Protein AF-0000000080410858 (afdb_homodimer)

Sequence (290 aa):
MTTPVQTASRRQLVADAERGIRMNYRGVKKNLRSMFSQYLTRNEFFILRSLCQNSPQIASALSNEFQFSASMITALADELTKKGLISRERSERDRRVVELQATEEGRALFETLEDMKIEYLMDVFTDFSDDELILLSRLLDRMDAMTTPVQTASRRQLVADAERGIRMNYRGVKKNLRSMFSQYLTRNEFFILRSLCQNSPQIASALSNEFQFSASMITALADELTKKGLISRERSERDRRVVELQATEEGRALFETLEDMKIEYLMDVFTDFSDDELILLSRLLDRMDA

pLDDT: mean 93.43, std 10.2, range [39.28, 98.5]

Solvent-accessible surface area (backbone atoms only — not comparable to full-atom values): 15665 Å² total; per-residue (Å²): 132,78,71,72,74,75,72,71,51,69,69,51,39,50,50,45,32,52,46,29,34,46,52,44,42,50,32,46,51,52,53,47,50,62,63,42,52,81,78,36,52,73,68,49,44,53,52,50,51,47,24,65,74,46,60,72,38,38,66,66,58,52,18,66,72,69,72,44,50,68,67,53,47,51,51,48,48,51,52,36,36,74,71,50,28,30,45,80,39,61,34,90,87,43,68,86,40,57,29,36,30,48,29,75,59,26,46,50,50,50,52,52,52,52,50,50,50,51,54,52,44,50,59,34,47,59,89,52,50,72,66,53,34,52,51,50,28,52,59,42,65,65,47,65,83,133,79,70,71,76,74,72,70,48,69,68,52,40,49,50,45,31,51,47,28,34,46,52,42,41,51,31,46,51,52,54,49,49,63,64,41,51,81,78,37,53,73,67,49,42,53,53,52,51,47,24,63,74,47,60,71,37,37,66,67,57,53,20,65,74,68,71,44,51,68,67,54,47,50,52,48,49,53,53,35,36,73,71,50,29,30,44,81,40,63,34,88,88,41,68,86,40,57,29,36,30,49,30,74,59,25,45,50,49,49,51,50,51,53,50,52,50,52,54,50,45,50,60,34,47,59,90,52,50,74,67,53,35,51,51,51,27,53,59,42,65,66,47,64,84

Secondary structure (DSSP, 8-state):
---------HHHHHHHHHHHHHHHHHHHHHHHHHHHTTT--HHHHHHHHHHHHS-SEEHHHHHHHHT--HHHHHHHHHHHHHTTSEEEEE-SS-TT-EEEEE-HHHHHHHHHHHHHHHHHHHHHTTT--HHHHHHHHHHHHT---/---------HHHHHHHHHHHHHHHHHHHHHHHHHHHTTT--HHHHHHHHHHHHS-SEEHHHHHHHHT--HHHHHHHHHHHHHTTSEEEEE-SS-TTSEEEEE-HHHHHHHHHHHHHHHHHHHHHTTT--HHHHHHHHHHHHT---

Structure (mmCIF, N/CA/C/O backbone):
data_AF-0000000080410858-model_v1
#
loop_
_entity.id
_entity.type
_entity.pdbx_description
1 polymer 'MarR family transcriptional regulator'
#
loop_
_atom_site.group_PDB
_atom_site.id
_atom_site.type_symbol
_atom_site.label_atom_id
_atom_site.label_alt_id
_atom_site.label_comp_id
_atom_site.label_as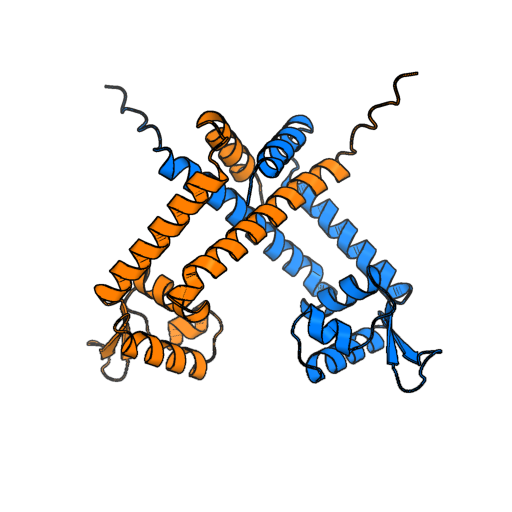ym_id
_atom_site.label_entity_id
_atom_site.label_seq_id
_atom_site.pdbx_PDB_ins_code
_atom_site.Cartn_x
_atom_site.Cartn_y
_atom_site.Cartn_z
_atom_site.occupancy
_atom_site.B_iso_or_equiv
_atom_site.auth_seq_id
_atom_site.auth_comp_id
_atom_site.auth_asym_id
_atom_site.auth_atom_id
_atom_site.pdbx_PDB_model_num
ATOM 1 N N . MET A 1 1 ? -30.156 33.281 2.094 1 39.28 1 MET A N 1
ATOM 2 C CA . MET A 1 1 ? -30.5 31.938 2.539 1 39.28 1 MET A CA 1
ATOM 3 C C . MET A 1 1 ? -29.266 31.047 2.527 1 39.28 1 MET A C 1
ATOM 5 O O . MET A 1 1 ? -28.75 30.703 1.461 1 39.28 1 MET A O 1
ATOM 9 N N . THR A 1 2 ? -28.203 31.172 3.391 1 46.41 2 THR A N 1
ATOM 10 C CA . THR A 1 2 ? -26.859 30.594 3.447 1 46.41 2 THR A CA 1
ATOM 11 C C . THR A 1 2 ? -26.922 29.078 3.438 1 46.41 2 THR A C 1
ATOM 13 O O . THR A 1 2 ? -27.609 28.469 4.262 1 46.41 2 THR A O 1
ATOM 16 N N . THR A 1 3 ? -26.922 28.484 2.318 1 50.5 3 THR A N 1
ATOM 17 C CA . THR A 1 3 ? -26.891 27.031 2.219 1 50.5 3 THR A CA 1
ATOM 18 C C . THR A 1 3 ? -26.047 26.422 3.336 1 50.5 3 THR A C 1
ATOM 20 O O . THR A 1 3 ? -24.859 26.734 3.459 1 50.5 3 THR A O 1
ATOM 23 N N . PRO A 1 4 ? -26.625 25.938 4.359 1 48.44 4 PRO A N 1
ATOM 24 C CA . PRO A 1 4 ? -25.828 25.469 5.5 1 48.44 4 PRO A CA 1
ATOM 25 C C . PRO A 1 4 ? -24.625 24.625 5.078 1 48.44 4 PRO A C 1
ATOM 27 O O . PRO A 1 4 ? -24.734 23.812 4.152 1 48.44 4 PRO A O 1
ATOM 30 N N . VAL A 1 5 ? -23.469 25.172 4.914 1 51.41 5 VAL A N 1
ATOM 31 C CA . VAL A 1 5 ? -22.234 24.391 4.758 1 51.41 5 VAL A CA 1
ATOM 32 C C . VAL A 1 5 ? -22.344 23.078 5.531 1 51.41 5 VAL A C 1
ATOM 34 O O . VAL A 1 5 ? -22.5 23.094 6.754 1 51.41 5 VAL A O 1
ATOM 37 N N . GLN A 1 6 ? -23.141 22.172 4.988 1 56.75 6 GLN A N 1
ATOM 38 C CA . GLN A 1 6 ? -23.359 20.891 5.656 1 56.75 6 GLN A CA 1
ATOM 39 C C . GLN A 1 6 ? -22.062 20.344 6.246 1 56.75 6 GLN A C 1
ATOM 41 O O . GLN A 1 6 ? -21.094 20.141 5.52 1 56.75 6 GLN A O 1
ATOM 46 N N . THR A 1 7 ? -21.766 20.781 7.473 1 68.25 7 THR A N 1
ATOM 47 C CA . THR A 1 7 ? -20.625 20.328 8.266 1 68.25 7 THR A CA 1
ATOM 48 C C . THR A 1 7 ? -20.453 18.812 8.156 1 68.25 7 THR A C 1
ATOM 50 O O . THR A 1 7 ? -21.422 18.062 8.352 1 68.25 7 THR A O 1
ATOM 53 N N . ALA A 1 8 ? -19.438 18.422 7.488 1 76.88 8 ALA A N 1
ATOM 54 C CA . ALA A 1 8 ? -19.125 17 7.367 1 76.88 8 ALA A CA 1
ATOM 55 C C . ALA A 1 8 ? -19.25 16.297 8.711 1 76.88 8 ALA A C 1
ATOM 57 O O . ALA A 1 8 ? -18.859 16.844 9.742 1 76.88 8 ALA A O 1
ATOM 58 N N . SER A 1 9 ? -20.062 15.242 8.68 1 92.88 9 SER A N 1
ATOM 59 C CA . SER A 1 9 ? -20.094 14.391 9.867 1 92.88 9 SER A CA 1
ATOM 60 C C . SER A 1 9 ? -18.703 13.898 10.219 1 92.88 9 SER A C 1
ATOM 62 O O . SER A 1 9 ? -17.797 13.906 9.383 1 92.88 9 SER A O 1
ATOM 64 N N . ARG A 1 10 ? -18.5 13.664 11.484 1 96.25 10 ARG A N 1
ATOM 65 C CA . ARG A 1 10 ? -17.219 13.109 11.914 1 96.25 10 ARG A CA 1
ATOM 66 C C . ARG A 1 10 ? -16.859 11.875 11.102 1 96.25 10 ARG A C 1
ATOM 68 O O . ARG A 1 10 ? -15.695 11.656 10.766 1 96.25 10 ARG A O 1
ATOM 75 N N . ARG A 1 11 ? -17.844 11.133 10.75 1 96.31 11 ARG A N 1
ATOM 76 C CA . ARG A 1 11 ? -17.641 9.945 9.922 1 96.31 11 ARG A CA 1
ATOM 77 C C . ARG A 1 11 ? -17.016 10.32 8.586 1 96.31 11 ARG A C 1
ATOM 79 O O . ARG A 1 11 ? -16.078 9.664 8.125 1 96.31 11 ARG A O 1
ATOM 86 N N . GLN A 1 12 ? -17.531 11.281 8 1 97.25 12 GLN A N 1
ATOM 87 C CA . GLN A 1 12 ? -17 11.727 6.711 1 97.25 12 GLN A CA 1
ATOM 88 C C . GLN A 1 12 ? -15.594 12.289 6.855 1 97.25 12 GLN A C 1
ATOM 90 O O . GLN A 1 12 ? -14.734 12.055 5.996 1 97.25 12 GLN A O 1
ATOM 95 N N . LEU A 1 13 ? -15.312 13.055 7.941 1 97.88 13 LEU A N 1
ATOM 96 C CA . LEU A 1 13 ? -14 13.641 8.172 1 97.88 13 LEU A CA 1
ATOM 97 C C . LEU A 1 13 ? -12.938 12.555 8.312 1 97.88 13 LEU A C 1
ATOM 99 O O . LEU A 1 13 ? -11.852 12.664 7.742 1 97.88 13 LEU A O 1
ATOM 103 N N . VAL A 1 14 ? -13.32 11.531 8.984 1 97.62 14 VAL A N 1
ATOM 104 C CA . VAL A 1 14 ? -12.414 10.414 9.211 1 97.62 14 VAL A CA 1
ATOM 105 C C . VAL A 1 14 ? -12.148 9.68 7.891 1 97.62 14 VAL A C 1
ATOM 107 O O . VAL A 1 14 ? -11.008 9.352 7.574 1 97.62 14 VAL A O 1
ATOM 110 N N . ALA A 1 15 ? -13.188 9.531 7.129 1 97.56 15 ALA A N 1
ATOM 111 C CA . ALA A 1 15 ? -13.062 8.875 5.828 1 97.56 15 ALA A CA 1
ATOM 112 C C . ALA A 1 15 ? -12.18 9.688 4.887 1 97.56 15 ALA A C 1
ATOM 114 O O . ALA A 1 15 ? -11.359 9.125 4.156 1 97.56 15 ALA A O 1
ATOM 115 N N . ASP A 1 16 ? -12.328 10.945 4.914 1 97.5 16 ASP A N 1
ATOM 116 C CA . ASP A 1 16 ? -11.547 11.828 4.047 1 97.5 16 ASP A CA 1
ATOM 117 C C . ASP A 1 16 ? -10.07 11.805 4.422 1 97.5 16 ASP A C 1
ATOM 119 O O . ASP A 1 16 ? -9.203 11.797 3.547 1 97.5 16 ASP A O 1
ATOM 123 N N . ALA A 1 17 ? -9.805 11.82 5.688 1 98.06 17 ALA A N 1
ATOM 124 C CA . ALA A 1 17 ? -8.422 11.781 6.156 1 98.06 17 ALA A CA 1
ATOM 125 C C . ALA A 1 17 ? -7.73 10.492 5.723 1 98.06 17 ALA A C 1
ATOM 127 O O . ALA A 1 17 ? -6.621 10.523 5.184 1 98.06 17 ALA A O 1
ATOM 128 N N . GLU A 1 18 ? -8.422 9.406 5.914 1 98.31 18 GLU A N 1
ATOM 129 C CA . GLU A 1 18 ? -7.855 8.117 5.508 1 98.31 18 GLU A CA 1
ATOM 130 C C . GLU A 1 18 ? -7.699 8.039 3.992 1 98.31 18 GLU A C 1
ATOM 132 O O . GLU A 1 18 ? -6.703 7.512 3.492 1 98.31 18 GLU A O 1
ATOM 137 N N . ARG A 1 19 ? -8.641 8.57 3.283 1 97.5 19 ARG A N 1
ATOM 138 C CA . ARG A 1 19 ? -8.531 8.617 1.828 1 97.5 19 ARG A CA 1
ATOM 139 C C . ARG A 1 19 ? -7.297 9.391 1.391 1 97.5 19 ARG A C 1
ATOM 141 O O . ARG A 1 19 ? -6.586 8.969 0.474 1 97.5 19 ARG A O 1
ATOM 148 N N . GLY A 1 20 ? -7.078 10.516 2.021 1 98 20 GLY A N 1
ATOM 149 C CA . GLY A 1 20 ? -5.891 11.297 1.714 1 98 20 GLY A CA 1
ATOM 150 C C . GLY A 1 20 ? -4.602 10.523 1.929 1 98 20 GLY A C 1
ATOM 151 O O . GLY A 1 20 ? -3.701 10.562 1.085 1 98 20 GLY A O 1
ATOM 152 N N . ILE A 1 21 ? -4.535 9.805 3.021 1 98.5 21 ILE A N 1
ATOM 153 C CA . ILE A 1 21 ? -3.363 8.992 3.322 1 98.5 21 ILE A CA 1
ATOM 154 C C . ILE A 1 21 ? -3.193 7.918 2.252 1 98.5 21 ILE A C 1
ATOM 156 O O . ILE A 1 21 ? -2.111 7.766 1.68 1 98.5 21 ILE A O 1
ATOM 160 N N . ARG A 1 22 ? -4.246 7.238 1.975 1 97.81 22 ARG A N 1
ATOM 161 C CA . ARG A 1 22 ? -4.242 6.129 1.027 1 97.81 22 ARG A CA 1
ATOM 162 C C . ARG A 1 22 ? -3.865 6.605 -0.372 1 97.81 22 ARG A C 1
ATOM 164 O O . ARG A 1 22 ? -3.014 6.008 -1.029 1 97.81 22 ARG A O 1
ATOM 171 N N . MET A 1 23 ? -4.461 7.684 -0.844 1 97.62 23 MET A N 1
ATOM 172 C CA . MET A 1 23 ? -4.223 8.18 -2.195 1 97.62 23 MET A CA 1
ATOM 173 C C . MET A 1 23 ? -2.783 8.664 -2.348 1 97.62 23 MET A C 1
ATOM 175 O O . MET A 1 23 ? -2.145 8.414 -3.371 1 97.62 23 MET A O 1
ATOM 179 N N . ASN A 1 24 ? -2.264 9.336 -1.34 1 98.44 24 ASN A N 1
ATOM 180 C CA . ASN A 1 24 ? -0.895 9.836 -1.414 1 98.44 24 ASN A CA 1
ATOM 181 C C . ASN A 1 24 ? 0.119 8.695 -1.362 1 98.44 24 ASN A C 1
ATOM 183 O O . ASN A 1 24 ? 1.115 8.711 -2.088 1 98.44 24 ASN A O 1
ATOM 187 N N . TYR A 1 25 ? -0.13 7.727 -0.482 1 98.31 25 TYR A N 1
ATOM 188 C CA . TYR A 1 25 ? 0.742 6.559 -0.46 1 98.31 25 TYR A CA 1
ATOM 189 C C . TYR A 1 25 ? 0.796 5.891 -1.829 1 98.31 25 TYR A C 1
ATOM 191 O O . TYR A 1 25 ? 1.88 5.613 -2.35 1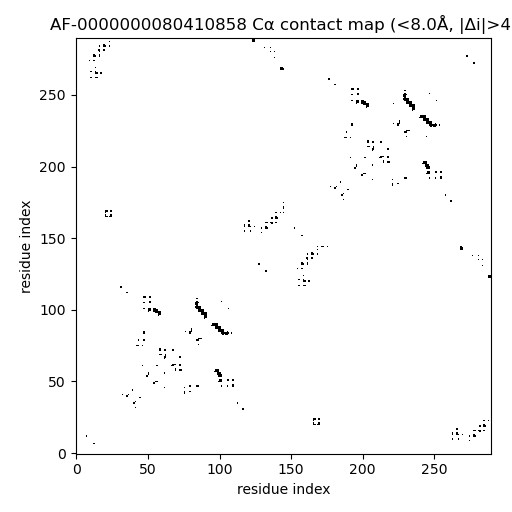 98.31 25 TYR A O 1
ATOM 199 N N . ARG A 1 26 ? -0.372 5.66 -2.447 1 97.62 26 ARG A N 1
ATOM 200 C CA . ARG A 1 26 ? -0.453 4.973 -3.73 1 97.62 26 ARG A CA 1
ATOM 201 C C . ARG A 1 26 ? 0.212 5.789 -4.832 1 97.62 26 ARG A C 1
ATOM 203 O O . ARG A 1 26 ? 0.897 5.234 -5.695 1 97.62 26 ARG A O 1
ATOM 210 N N . GLY A 1 27 ? -0.071 7.07 -4.828 1 97.94 27 GLY A N 1
ATOM 211 C CA . GLY A 1 27 ? 0.555 7.938 -5.816 1 97.94 27 GLY A CA 1
ATOM 212 C C . GLY A 1 27 ? 2.07 7.93 -5.738 1 97.94 27 GLY A C 1
ATOM 213 O O . GLY A 1 27 ? 2.746 7.742 -6.754 1 97.94 27 GLY A O 1
ATOM 214 N N . VAL A 1 28 ? 2.629 8.094 -4.547 1 98.25 28 VAL A N 1
ATOM 215 C CA . VAL A 1 28 ? 4.074 8.086 -4.34 1 98.25 28 VAL A CA 1
ATOM 216 C C . VAL A 1 28 ? 4.648 6.738 -4.762 1 98.25 28 VAL A C 1
ATOM 218 O O . VAL A 1 28 ? 5.645 6.68 -5.484 1 98.25 28 VAL A O 1
ATOM 221 N N . LYS A 1 29 ? 4.02 5.699 -4.32 1 97.19 29 LYS A N 1
ATOM 222 C CA . LYS A 1 29 ? 4.484 4.355 -4.645 1 97.19 29 LYS A CA 1
ATOM 223 C C . LYS A 1 29 ? 4.504 4.129 -6.156 1 97.19 29 LYS A C 1
ATOM 225 O O . LYS A 1 29 ? 5.48 3.604 -6.695 1 97.19 29 LYS A O 1
ATOM 230 N N . LYS A 1 30 ? 3.459 4.488 -6.82 1 96.88 30 LYS A N 1
ATOM 231 C CA . LYS A 1 30 ? 3.352 4.324 -8.266 1 96.88 30 LYS A CA 1
ATOM 232 C C . LYS A 1 30 ? 4.453 5.09 -8.992 1 96.88 30 LYS A C 1
ATOM 234 O O . LYS A 1 30 ? 5.113 4.547 -9.875 1 96.88 30 LYS A O 1
ATOM 239 N N . ASN A 1 31 ? 4.656 6.324 -8.641 1 97.38 31 ASN A N 1
ATOM 240 C CA . ASN A 1 31 ? 5.645 7.164 -9.305 1 97.38 31 ASN A CA 1
ATOM 241 C C . ASN A 1 31 ? 7.066 6.684 -9.031 1 97.38 31 ASN A C 1
ATOM 243 O O . ASN A 1 31 ? 7.902 6.672 -9.938 1 97.38 31 ASN A O 1
ATOM 247 N N . LEU A 1 32 ? 7.328 6.215 -7.844 1 97.38 32 LEU A N 1
ATOM 248 C CA . LEU A 1 32 ? 8.641 5.672 -7.52 1 97.38 32 LEU A CA 1
ATOM 249 C C . LEU A 1 32 ? 8.906 4.387 -8.297 1 97.38 32 LEU A C 1
ATOM 251 O O . LEU A 1 32 ? 10.016 4.168 -8.781 1 97.38 32 LEU A O 1
ATOM 255 N N . ARG A 1 33 ? 7.883 3.57 -8.352 1 96.12 33 ARG A N 1
ATOM 256 C CA . ARG A 1 33 ? 8.023 2.346 -9.133 1 96.12 33 ARG A CA 1
ATOM 257 C C . ARG A 1 33 ? 8.367 2.656 -10.586 1 96.12 33 ARG A C 1
ATOM 259 O O . ARG A 1 33 ? 9.234 2.004 -11.172 1 96.12 33 ARG A O 1
ATOM 266 N N . SER A 1 34 ? 7.672 3.609 -11.109 1 96.25 34 SER A N 1
ATOM 267 C CA . SER A 1 34 ? 7.93 4.012 -12.484 1 96.25 34 SER A CA 1
ATOM 268 C C . SER A 1 34 ? 9.359 4.516 -12.656 1 96.25 34 SER A C 1
ATOM 270 O O . SER A 1 34 ? 10.023 4.188 -13.641 1 96.25 34 SER A O 1
ATOM 272 N N . MET A 1 35 ? 9.875 5.223 -11.719 1 96.56 35 MET A N 1
ATOM 273 C CA . MET A 1 35 ? 11.219 5.789 -11.766 1 96.56 35 MET A CA 1
ATOM 274 C C . MET A 1 35 ? 12.273 4.699 -11.609 1 96.56 35 MET A C 1
ATOM 276 O O . MET A 1 35 ? 13.289 4.699 -12.312 1 96.56 35 MET A O 1
ATOM 280 N N . PHE A 1 36 ? 11.977 3.768 -10.719 1 97.12 36 PHE A N 1
ATOM 281 C CA . PHE A 1 36 ? 12.969 2.754 -10.367 1 97.12 36 PHE A CA 1
ATOM 282 C C . PHE A 1 36 ? 13.016 1.658 -11.43 1 97.12 36 PHE A C 1
ATOM 284 O O . PHE A 1 36 ? 14.016 0.95 -11.547 1 97.12 36 PHE A O 1
ATOM 291 N N . SER A 1 37 ? 11.93 1.563 -12.188 1 96.44 37 SER A N 1
ATOM 292 C CA . SER A 1 37 ? 11.789 0.455 -13.125 1 96.44 37 SER A CA 1
ATOM 293 C C . SER A 1 37 ? 12.852 0.511 -14.219 1 96.44 37 SER A C 1
ATOM 295 O O . SER A 1 37 ? 13.117 -0.491 -14.883 1 96.44 37 SER A O 1
ATOM 297 N N . GLN A 1 38 ? 13.453 1.629 -14.398 1 95.5 38 GLN A N 1
ATOM 298 C CA . GLN A 1 38 ? 14.531 1.784 -15.367 1 95.5 38 GLN A CA 1
ATOM 299 C C . GLN A 1 38 ? 15.812 1.102 -14.883 1 95.5 38 GLN A C 1
ATOM 301 O O . GLN A 1 38 ? 16.703 0.815 -15.68 1 95.5 38 GLN A O 1
ATOM 306 N N . TYR A 1 39 ? 15.867 0.785 -13.531 1 96.69 39 TYR A N 1
ATOM 307 C CA . TYR A 1 39 ? 17.078 0.25 -12.93 1 96.69 39 TYR A CA 1
ATOM 308 C C . TYR A 1 39 ? 16.875 -1.184 -12.453 1 96.69 39 TYR A C 1
ATOM 310 O O . TYR A 1 39 ? 17.719 -2.051 -12.688 1 96.69 39 TYR A O 1
ATOM 318 N N . LEU A 1 40 ? 15.797 -1.429 -11.805 1 97.19 40 LEU A N 1
ATOM 319 C CA . LEU A 1 40 ? 15.477 -2.705 -11.172 1 97.19 40 LEU A CA 1
ATOM 320 C C . LEU A 1 40 ? 13.984 -3.004 -11.266 1 97.19 40 LEU A C 1
ATOM 322 O O . LEU A 1 40 ? 13.156 -2.096 -11.156 1 97.19 40 LEU A O 1
ATOM 326 N N . THR A 1 41 ? 13.719 -4.238 -11.398 1 95.81 41 THR A N 1
ATOM 327 C CA . THR A 1 41 ? 12.336 -4.637 -11.188 1 95.81 41 THR A CA 1
ATOM 328 C C . THR A 1 41 ? 11.961 -4.516 -9.711 1 95.81 41 THR A C 1
ATOM 330 O O . THR A 1 41 ? 12.828 -4.348 -8.859 1 95.81 41 THR A O 1
ATOM 333 N N . ARG A 1 42 ? 10.719 -4.586 -9.484 1 95 42 ARG A N 1
ATOM 334 C CA . ARG A 1 42 ? 10.219 -4.473 -8.117 1 95 42 ARG A CA 1
ATOM 335 C C . ARG A 1 42 ? 10.859 -5.523 -7.219 1 95 42 ARG A C 1
ATOM 337 O O . ARG A 1 42 ? 11.344 -5.203 -6.129 1 95 42 ARG A O 1
ATOM 344 N N . ASN A 1 43 ? 10.883 -6.754 -7.664 1 96.19 43 ASN A N 1
ATOM 345 C CA . ASN A 1 43 ? 11.398 -7.844 -6.844 1 96.19 43 ASN A CA 1
ATOM 346 C C . ASN A 1 43 ? 12.906 -7.738 -6.656 1 96.19 43 ASN A C 1
ATOM 348 O O . ASN A 1 43 ? 13.422 -8.031 -5.578 1 96.19 43 ASN A O 1
ATOM 352 N N . GLU A 1 44 ? 13.523 -7.324 -7.688 1 97.12 44 GLU A N 1
ATOM 353 C CA . GLU A 1 44 ? 14.961 -7.086 -7.562 1 97.12 44 GLU A CA 1
ATOM 354 C C . GLU A 1 44 ? 15.25 -6.027 -6.504 1 97.12 44 GLU A C 1
ATOM 356 O O . GLU A 1 44 ? 16.188 -6.176 -5.711 1 97.12 44 GLU A O 1
ATOM 361 N N . PHE A 1 45 ? 14.461 -4.988 -6.559 1 96.88 45 PHE A N 1
ATOM 362 C CA . PHE A 1 45 ? 14.625 -3.902 -5.602 1 96.88 45 PHE A CA 1
ATOM 363 C C . PHE A 1 45 ? 14.484 -4.414 -4.172 1 96.88 45 PHE A C 1
ATOM 365 O O . PHE A 1 45 ? 15.289 -4.082 -3.305 1 96.88 45 PHE A O 1
ATOM 372 N N . PHE A 1 46 ? 13.523 -5.168 -3.957 1 95.56 46 PHE A N 1
ATOM 373 C CA . PHE A 1 46 ? 13.266 -5.676 -2.613 1 95.56 46 PHE A CA 1
ATOM 374 C C . PHE A 1 46 ? 14.445 -6.496 -2.109 1 95.56 46 PHE A C 1
ATOM 376 O O . PHE A 1 46 ? 14.867 -6.344 -0.962 1 95.56 46 PHE A O 1
ATOM 383 N N . ILE A 1 47 ? 14.969 -7.289 -2.891 1 96.19 47 ILE A N 1
ATOM 384 C CA . ILE A 1 47 ? 16.094 -8.133 -2.504 1 96.19 47 ILE A CA 1
ATOM 385 C C . ILE A 1 47 ? 17.328 -7.27 -2.244 1 96.19 47 ILE A C 1
ATOM 387 O O . ILE A 1 47 ? 18 -7.426 -1.221 1 96.19 47 ILE A O 1
ATOM 391 N N . LEU A 1 48 ? 17.578 -6.387 -3.15 1 97.62 48 LEU A N 1
ATOM 392 C CA . LEU A 1 48 ? 18.75 -5.523 -2.996 1 97.62 48 LEU A CA 1
ATOM 393 C C . LEU A 1 48 ? 18.641 -4.684 -1.728 1 97.62 48 LEU A C 1
ATOM 395 O O . LEU A 1 48 ? 19.609 -4.543 -0.982 1 97.62 48 LEU A O 1
ATOM 399 N N . ARG A 1 49 ? 17.5 -4.133 -1.553 1 96.88 49 ARG A N 1
ATOM 400 C CA . ARG A 1 49 ? 17.266 -3.332 -0.356 1 96.88 49 ARG A CA 1
ATOM 401 C C . ARG A 1 49 ? 17.547 -4.133 0.907 1 96.88 49 ARG A C 1
ATOM 403 O O . ARG A 1 49 ? 18.25 -3.66 1.802 1 96.88 49 ARG A O 1
ATOM 410 N N . SER A 1 50 ? 17.016 -5.289 0.965 1 96.75 50 SER A N 1
ATOM 411 C CA . SER A 1 50 ? 17.203 -6.137 2.139 1 96.75 50 SER A CA 1
ATOM 412 C C . SER A 1 50 ? 18.688 -6.434 2.359 1 96.75 50 SER A C 1
ATOM 414 O O . SER A 1 50 ? 19.172 -6.371 3.49 1 96.75 50 SER A O 1
ATOM 416 N N . LEU A 1 51 ? 19.375 -6.684 1.32 1 96.81 51 LEU A N 1
ATOM 417 C CA . LEU A 1 51 ? 20.781 -7.035 1.419 1 96.81 51 LEU A CA 1
ATOM 418 C C . LEU A 1 51 ? 21.625 -5.82 1.8 1 96.81 51 LEU A C 1
ATOM 420 O O . LEU A 1 51 ? 22.656 -5.953 2.467 1 96.81 51 LEU A O 1
ATOM 424 N N . CYS A 1 52 ? 21.203 -4.66 1.36 1 96.38 52 CYS A N 1
ATOM 425 C CA . CYS A 1 52 ? 21.906 -3.439 1.716 1 96.38 52 CYS A CA 1
ATOM 426 C C . CYS A 1 52 ? 21.703 -3.096 3.186 1 96.38 52 CYS A C 1
ATOM 428 O O . CYS A 1 52 ? 22.578 -2.502 3.818 1 96.38 52 CYS A O 1
ATOM 430 N N . GLN A 1 53 ? 20.609 -3.521 3.682 1 93.75 53 GLN A N 1
ATOM 431 C CA . GLN A 1 53 ? 20.281 -3.201 5.066 1 93.75 53 GLN A CA 1
ATOM 432 C C . GLN A 1 53 ? 20.766 -4.293 6.016 1 93.75 53 GLN A C 1
ATOM 434 O O . GLN A 1 53 ? 21.125 -4.016 7.16 1 93.75 53 GLN A O 1
ATOM 439 N N . ASN A 1 54 ? 20.609 -5.484 5.508 1 88.44 54 ASN A N 1
ATOM 440 C CA . ASN A 1 54 ? 20.953 -6.652 6.312 1 88.44 54 ASN A CA 1
ATOM 441 C C . ASN A 1 54 ? 21.859 -7.621 5.555 1 88.44 54 ASN A C 1
ATOM 443 O O . ASN A 1 54 ? 21.391 -8.352 4.68 1 88.44 54 ASN A O 1
ATOM 447 N N . SER A 1 55 ? 23.141 -7.539 5.559 1 83.69 55 SER A N 1
ATOM 448 C CA . SER A 1 55 ? 24.047 -8.477 4.895 1 83.69 55 SER A CA 1
ATOM 449 C C . SER A 1 55 ? 25.031 -9.078 5.883 1 83.69 55 SER A C 1
ATOM 451 O O . SER A 1 55 ? 25.406 -8.438 6.871 1 83.69 55 SER A O 1
ATOM 453 N N . PRO A 1 56 ? 25.406 -10.258 5.695 1 90 56 PRO A N 1
ATOM 454 C CA . PRO A 1 56 ? 25.016 -11.227 4.672 1 90 56 PRO A CA 1
ATOM 455 C C . PRO A 1 56 ? 23.703 -11.953 5.02 1 90 56 PRO A C 1
ATOM 457 O O . PRO A 1 56 ? 23.297 -11.953 6.18 1 90 56 PRO A O 1
ATOM 460 N N . GLN A 1 57 ? 22.969 -12.391 3.955 1 94.12 57 GLN A N 1
ATOM 461 C CA . GLN A 1 57 ? 21.766 -13.188 4.164 1 94.12 57 GLN A CA 1
ATOM 462 C C . GLN A 1 57 ? 21.797 -14.461 3.328 1 94.12 57 GLN A C 1
ATOM 464 O O . GLN A 1 57 ? 22.422 -14.5 2.273 1 94.12 57 GLN A O 1
ATOM 469 N N . ILE A 1 58 ? 21.125 -15.477 3.787 1 92.44 58 ILE A N 1
ATOM 470 C CA . ILE A 1 58 ? 20.984 -16.703 3.014 1 92.44 58 ILE A CA 1
ATOM 471 C C . ILE A 1 58 ? 19.672 -16.703 2.254 1 92.44 58 ILE A C 1
ATOM 473 O O . ILE A 1 58 ? 18.75 -15.953 2.604 1 92.44 58 ILE A O 1
ATOM 477 N N . ALA A 1 59 ? 19.625 -17.547 1.273 1 91.44 59 ALA A N 1
ATOM 478 C CA . ALA A 1 59 ? 18.453 -17.594 0.397 1 91.44 59 ALA A CA 1
ATOM 479 C C . ALA A 1 59 ? 17.188 -17.891 1.189 1 91.44 59 ALA A C 1
ATOM 481 O O . ALA A 1 59 ? 16.141 -17.297 0.928 1 91.44 59 ALA A O 1
ATOM 482 N N . SER A 1 60 ? 17.297 -18.703 2.146 1 92.31 60 SER A N 1
ATOM 483 C CA . SER A 1 60 ? 16.125 -19.109 2.924 1 92.31 60 SER A CA 1
ATOM 484 C C . SER A 1 60 ? 15.594 -17.953 3.75 1 92.31 60 SER A C 1
ATOM 486 O O . SER A 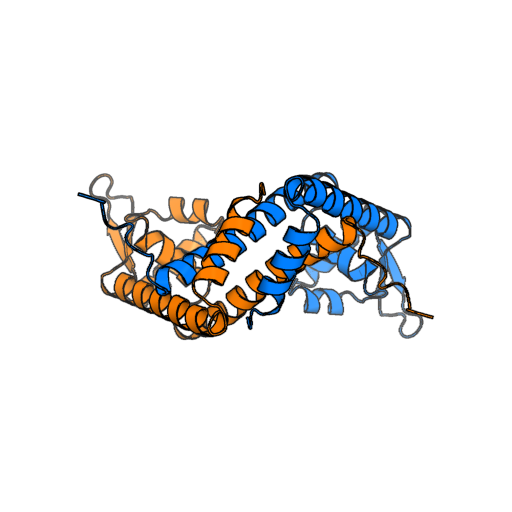1 60 ? 14.383 -17.812 3.926 1 92.31 60 SER A O 1
ATOM 488 N N . ALA A 1 61 ? 16.484 -17.141 4.234 1 93.25 61 ALA A N 1
ATOM 489 C CA . ALA A 1 61 ? 16.062 -15.969 4.996 1 93.25 61 ALA A CA 1
ATOM 490 C C . ALA A 1 61 ? 15.305 -14.977 4.117 1 93.25 61 ALA A C 1
ATOM 492 O O . ALA A 1 61 ? 14.281 -14.43 4.531 1 93.25 61 ALA A O 1
ATOM 493 N N . LEU A 1 62 ? 15.734 -14.797 2.945 1 94.56 62 LEU A N 1
ATOM 494 C CA . LEU A 1 62 ? 15.078 -13.898 1.997 1 94.56 62 LEU A CA 1
ATOM 495 C C . LEU A 1 62 ? 13.727 -14.453 1.567 1 94.56 62 LEU A C 1
ATOM 497 O O . LEU A 1 62 ? 12.758 -13.703 1.438 1 94.56 62 LEU A O 1
ATOM 501 N N . SER A 1 63 ? 13.742 -15.766 1.343 1 95 63 SER A N 1
ATOM 502 C CA . SER A 1 63 ? 12.484 -16.422 1.003 1 95 63 SER A CA 1
ATOM 503 C C . SER A 1 63 ? 11.43 -16.203 2.082 1 95 63 SER A C 1
ATOM 505 O O . SER A 1 63 ? 10.289 -15.844 1.777 1 95 63 SER A O 1
ATOM 507 N N . ASN A 1 64 ? 11.852 -16.328 3.332 1 93.25 64 ASN A N 1
ATOM 508 C CA . ASN A 1 64 ? 10.953 -16.141 4.465 1 93.25 64 ASN A CA 1
ATOM 509 C C . ASN A 1 64 ? 10.531 -14.688 4.625 1 93.25 64 ASN A C 1
ATOM 511 O O . ASN A 1 64 ? 9.375 -14.398 4.938 1 93.25 64 ASN A O 1
ATOM 515 N N . GLU A 1 65 ? 11.422 -13.82 4.383 1 92.62 65 GLU A N 1
ATOM 516 C CA . GLU A 1 65 ? 11.172 -12.391 4.543 1 92.62 65 GLU A CA 1
ATOM 517 C C . GLU A 1 65 ? 10.125 -11.898 3.547 1 92.62 65 GLU A C 1
ATOM 519 O O . GLU A 1 65 ? 9.25 -11.109 3.9 1 92.62 65 GLU A O 1
ATOM 524 N N . PHE A 1 66 ? 10.109 -12.375 2.316 1 93.19 66 PHE A N 1
ATOM 525 C CA . PHE A 1 66 ? 9.281 -11.805 1.266 1 93.19 66 PHE A CA 1
ATOM 526 C C . PHE A 1 66 ? 8.195 -12.781 0.828 1 93.19 66 PHE A C 1
ATOM 528 O O . PHE A 1 66 ? 7.375 -12.469 -0.03 1 93.19 66 PHE A O 1
ATOM 535 N N . GLN A 1 67 ? 8.273 -13.961 1.45 1 92.19 67 GLN A N 1
ATOM 536 C CA . GLN A 1 67 ? 7.328 -15.023 1.101 1 92.19 67 GLN A CA 1
ATOM 537 C C . GLN A 1 67 ? 7.414 -15.367 -0.383 1 92.19 67 GLN A C 1
ATOM 539 O O . GLN A 1 67 ? 6.395 -15.453 -1.067 1 92.19 67 GLN A O 1
ATOM 544 N N . PHE A 1 68 ? 8.648 -15.422 -0.815 1 93 68 PHE A N 1
ATOM 545 C CA . PHE A 1 68 ? 8.961 -15.883 -2.162 1 93 68 PHE A CA 1
ATOM 546 C C . PHE A 1 68 ? 9.367 -17.344 -2.15 1 93 68 PHE A C 1
ATOM 548 O O . PHE A 1 68 ? 9.891 -17.844 -1.149 1 93 68 PHE A O 1
ATOM 555 N N . SER A 1 69 ? 9.195 -18 -3.242 1 94.25 69 SER A N 1
ATOM 556 C CA . SER A 1 69 ? 9.688 -19.375 -3.383 1 94.25 69 SER A CA 1
ATOM 557 C C . SER A 1 69 ? 11.203 -19.406 -3.514 1 94.25 69 SER A C 1
ATOM 559 O O . SER A 1 69 ? 11.812 -18.406 -3.924 1 94.25 69 SER A O 1
ATOM 561 N N . ALA A 1 70 ? 11.719 -20.531 -3.168 1 92.94 70 ALA A N 1
ATOM 562 C CA . ALA A 1 70 ? 13.156 -20.719 -3.316 1 92.94 70 ALA A CA 1
ATOM 563 C C . ALA A 1 70 ? 13.594 -20.5 -4.762 1 92.94 70 ALA A C 1
ATOM 565 O O . ALA A 1 70 ? 14.648 -19.922 -5.02 1 92.94 70 ALA A O 1
ATOM 566 N N . SER A 1 71 ? 12.781 -20.953 -5.598 1 95.88 71 SER A N 1
ATOM 567 C CA . SER A 1 71 ? 13.078 -20.797 -7.016 1 95.88 71 SER A CA 1
ATOM 568 C C . SER A 1 71 ? 13.109 -19.344 -7.43 1 95.88 71 SER A C 1
ATOM 570 O O . SER A 1 71 ? 13.977 -18.922 -8.211 1 95.88 71 SER A O 1
ATOM 572 N N . MET A 1 72 ? 12.195 -18.516 -6.91 1 96.19 72 MET A N 1
ATOM 573 C CA . MET A 1 72 ? 12.141 -17.094 -7.219 1 96.19 72 MET A CA 1
ATOM 574 C C . MET A 1 72 ? 13.367 -16.375 -6.668 1 96.19 72 MET A C 1
ATOM 576 O O . MET A 1 72 ? 13.969 -15.539 -7.355 1 96.19 72 MET A O 1
ATOM 580 N N . ILE A 1 73 ? 13.711 -16.703 -5.496 1 96.31 73 ILE A N 1
ATOM 581 C CA . ILE A 1 73 ? 14.883 -16.094 -4.875 1 96.31 73 ILE A CA 1
ATOM 582 C C . ILE A 1 73 ? 16.125 -16.422 -5.691 1 96.31 73 ILE A C 1
ATOM 584 O O . ILE A 1 73 ? 16.953 -15.539 -5.957 1 96.31 73 ILE A O 1
ATOM 588 N N . THR A 1 74 ? 16.281 -17.688 -6.027 1 95.19 74 THR A N 1
ATOM 589 C CA . THR A 1 74 ? 17.438 -18.109 -6.812 1 95.19 74 THR A CA 1
ATOM 590 C C . THR A 1 74 ? 17.516 -17.344 -8.125 1 95.19 74 THR A C 1
ATOM 592 O O . THR A 1 74 ? 18.578 -16.844 -8.5 1 95.19 74 THR A O 1
ATOM 595 N N . ALA A 1 75 ? 16.359 -17.25 -8.758 1 97.12 75 ALA A N 1
ATOM 596 C CA . ALA A 1 75 ? 16.312 -16.531 -10.031 1 97.12 75 ALA A CA 1
ATOM 597 C C . ALA A 1 75 ? 16.688 -15.07 -9.852 1 97.12 75 ALA A C 1
ATOM 599 O O . ALA A 1 75 ? 17.438 -14.516 -10.648 1 97.12 75 ALA A O 1
ATOM 600 N N . LEU A 1 76 ? 16.141 -14.438 -8.875 1 97.25 76 LEU A N 1
ATOM 601 C CA . LEU A 1 76 ? 16.422 -13.031 -8.594 1 97.25 76 LEU A CA 1
ATOM 602 C C . LEU A 1 76 ? 17.891 -12.836 -8.227 1 97.25 76 LEU A C 1
ATOM 604 O O . LEU A 1 76 ? 18.516 -11.859 -8.664 1 97.25 76 LEU A O 1
ATOM 608 N N . ALA A 1 77 ? 18.406 -13.734 -7.445 1 96.19 77 ALA A N 1
ATOM 609 C CA . ALA A 1 77 ? 19.812 -13.672 -7.062 1 96.19 77 ALA A CA 1
ATOM 610 C C . ALA A 1 77 ? 20.719 -13.812 -8.289 1 96.19 77 ALA A C 1
ATOM 612 O O . ALA A 1 77 ? 21.719 -13.109 -8.406 1 96.19 77 ALA A O 1
ATOM 613 N N . ASP A 1 78 ? 20.406 -14.758 -9.117 1 96.75 78 ASP A N 1
ATOM 614 C CA . ASP A 1 78 ? 21.172 -14.938 -10.352 1 96.75 78 ASP A CA 1
ATOM 615 C C . ASP A 1 78 ? 21.188 -13.656 -11.18 1 96.75 78 ASP A C 1
ATOM 617 O O . ASP A 1 78 ? 22.234 -13.227 -11.641 1 96.75 78 ASP A O 1
ATOM 621 N N . GLU A 1 79 ? 20 -13.047 -11.289 1 97.75 79 GLU A N 1
ATOM 622 C CA . GLU A 1 79 ? 19.875 -11.828 -12.086 1 97.75 79 GLU A CA 1
ATOM 623 C C . GLU A 1 79 ? 20.688 -10.688 -11.477 1 97.75 79 GLU A C 1
ATOM 625 O O . GLU A 1 79 ? 21.406 -9.984 -12.188 1 97.75 79 GLU A O 1
ATOM 630 N N . LEU A 1 80 ? 20.609 -10.492 -10.195 1 98.12 80 LEU A N 1
ATOM 631 C CA . LEU A 1 80 ? 21.297 -9.406 -9.508 1 98.12 80 LEU A CA 1
ATOM 632 C C . LEU A 1 80 ? 22.797 -9.633 -9.516 1 98.12 80 LEU A C 1
ATOM 634 O O . LEU A 1 80 ? 23.578 -8.68 -9.57 1 98.12 80 LEU A O 1
ATOM 638 N N . THR A 1 81 ? 23.234 -10.906 -9.461 1 97.69 81 THR A N 1
ATOM 639 C CA . THR A 1 81 ? 24.641 -11.242 -9.57 1 97.69 81 THR A CA 1
ATOM 640 C C . THR A 1 81 ? 25.172 -10.898 -10.961 1 97.69 81 THR A C 1
ATOM 642 O O . THR A 1 81 ? 26.25 -10.328 -11.094 1 97.69 81 THR A O 1
ATOM 645 N N . LYS A 1 82 ? 24.406 -11.266 -11.906 1 97.56 82 LYS A N 1
ATOM 646 C CA . LYS A 1 82 ? 24.781 -10.961 -13.281 1 97.56 82 LYS A CA 1
ATOM 647 C C . LYS A 1 82 ? 24.938 -9.461 -13.492 1 97.56 82 LYS A C 1
ATOM 649 O O . LYS A 1 82 ? 25.828 -9.016 -14.219 1 97.56 82 LYS A O 1
ATOM 654 N N . LYS A 1 83 ? 24.094 -8.664 -12.82 1 97.5 83 LYS A N 1
ATOM 655 C CA . LYS A 1 83 ? 24.125 -7.211 -12.922 1 97.5 83 LYS A CA 1
ATOM 656 C C . LYS A 1 83 ? 25.266 -6.625 -12.086 1 97.5 83 LYS A C 1
ATOM 658 O O . LYS A 1 83 ? 25.5 -5.418 -12.109 1 97.5 83 LYS A O 1
ATOM 663 N N . GLY A 1 84 ? 25.922 -7.52 -11.297 1 98.12 84 GLY A N 1
ATOM 664 C CA . GLY A 1 84 ? 27.031 -7.09 -10.461 1 98.12 84 GLY A CA 1
ATOM 665 C C . GLY A 1 84 ? 26.578 -6.414 -9.18 1 98.12 84 GLY A C 1
ATOM 666 O O . GLY A 1 84 ? 27.359 -5.738 -8.516 1 98.12 84 GLY A O 1
ATOM 667 N N . LEU A 1 85 ? 25.281 -6.594 -8.773 1 98.38 85 LEU A N 1
ATOM 668 C CA . LEU A 1 85 ? 24.703 -5.84 -7.668 1 98.38 85 LEU A CA 1
ATOM 669 C C . LEU A 1 85 ? 24.797 -6.629 -6.367 1 98.38 85 LEU A C 1
ATOM 671 O O . LEU A 1 85 ? 24.766 -6.051 -5.277 1 98.38 85 LEU A O 1
ATOM 675 N N . ILE A 1 86 ? 24.875 -7.957 -6.496 1 98.12 86 ILE A N 1
ATOM 676 C CA . ILE A 1 86 ? 25.078 -8.781 -5.312 1 98.12 86 ILE A CA 1
ATOM 677 C C . ILE A 1 86 ? 26.125 -9.852 -5.605 1 98.12 86 ILE A C 1
ATOM 679 O O . ILE A 1 86 ? 26.469 -10.094 -6.766 1 98.12 86 ILE A O 1
ATOM 683 N N . SER A 1 87 ? 26.703 -10.438 -4.57 1 97.25 87 SER A N 1
ATOM 684 C CA . SER A 1 87 ? 27.656 -11.547 -4.676 1 97.25 87 SER A CA 1
ATOM 685 C C . SER A 1 87 ? 27.203 -12.742 -3.846 1 97.25 87 SER A C 1
ATOM 687 O O . SER A 1 87 ? 26.391 -12.594 -2.924 1 97.25 87 SER A O 1
ATOM 689 N N . ARG A 1 88 ? 27.672 -13.844 -4.27 1 94.25 88 ARG A N 1
ATOM 690 C CA . ARG A 1 88 ? 27.469 -15.109 -3.564 1 94.25 88 ARG A CA 1
ATOM 691 C C . ARG A 1 88 ? 28.766 -15.617 -2.961 1 94.25 88 ARG A C 1
ATOM 693 O O . ARG A 1 88 ? 29.781 -15.719 -3.654 1 94.25 88 ARG A O 1
ATOM 700 N N . GLU A 1 89 ? 28.672 -15.805 -1.693 1 91.38 89 GLU A N 1
ATOM 701 C CA . GLU A 1 89 ? 29.859 -16.344 -1.04 1 91.38 89 GLU A CA 1
ATOM 702 C C . GLU A 1 89 ? 29.5 -17.516 -0.128 1 91.38 89 GLU A C 1
ATOM 704 O O . GLU A 1 89 ? 28.469 -17.5 0.533 1 91.38 89 GLU A O 1
ATOM 709 N N . ARG A 1 90 ? 30.391 -18.406 -0.065 1 89.94 90 ARG A N 1
ATOM 710 C CA . ARG A 1 90 ? 30.188 -19.516 0.872 1 89.94 90 ARG A CA 1
ATOM 711 C C . ARG A 1 90 ? 30.484 -19.078 2.303 1 89.94 90 ARG A C 1
ATOM 713 O O . ARG A 1 90 ? 31.438 -18.328 2.543 1 89.94 90 ARG A O 1
ATOM 720 N N . SER A 1 91 ? 29.609 -19.562 3.184 1 86.88 91 SER A N 1
ATOM 721 C CA . SER A 1 91 ? 29.812 -19.25 4.594 1 86.88 91 SER A CA 1
ATOM 722 C C . SER A 1 91 ? 31.109 -19.844 5.125 1 86.88 91 SER A C 1
ATOM 724 O O . SER A 1 91 ? 31.469 -20.969 4.773 1 86.88 91 SER A O 1
ATOM 726 N N . GLU A 1 92 ? 31.703 -19.016 5.898 1 84.31 92 GLU A N 1
ATOM 727 C CA . GLU A 1 92 ? 32.906 -19.516 6.547 1 84.31 92 GLU A CA 1
ATOM 728 C C . GLU A 1 92 ? 32.594 -20.562 7.609 1 84.31 92 GLU A C 1
ATOM 730 O O . GLU A 1 92 ? 33.406 -21.469 7.867 1 84.31 92 GLU A O 1
ATOM 735 N N . ARG A 1 93 ? 31.391 -20.359 8.117 1 85.44 93 ARG A N 1
ATOM 736 C CA . ARG A 1 93 ? 30.969 -21.234 9.203 1 85.44 93 ARG A CA 1
ATOM 737 C C . ARG A 1 93 ? 30.453 -22.562 8.664 1 85.44 93 ARG A C 1
ATOM 739 O O . ARG A 1 93 ? 30.688 -23.609 9.266 1 85.44 93 ARG A O 1
ATOM 746 N N . ASP A 1 94 ? 29.828 -22.531 7.621 1 86.19 94 ASP A N 1
ATOM 747 C CA . ASP A 1 94 ? 29.25 -23.688 6.953 1 86.19 94 ASP A CA 1
ATOM 748 C C . ASP A 1 94 ? 29.375 -23.562 5.438 1 86.19 94 ASP A C 1
ATOM 750 O O . ASP A 1 94 ? 28.594 -22.875 4.793 1 86.19 94 ASP A O 1
ATOM 754 N N . ARG A 1 95 ? 30.219 -24.219 4.902 1 85.38 95 ARG A N 1
ATOM 755 C CA . ARG A 1 95 ? 30.594 -24.062 3.5 1 85.38 95 ARG A CA 1
ATOM 756 C C . ARG A 1 95 ? 29.469 -24.547 2.584 1 85.38 95 ARG A C 1
ATOM 758 O O . ARG A 1 95 ? 29.469 -24.266 1.385 1 85.38 95 ARG A O 1
ATOM 765 N N . ARG A 1 96 ? 28.594 -25.172 3.104 1 86.19 96 ARG A N 1
ATOM 766 C CA . ARG A 1 96 ? 27.438 -25.609 2.312 1 86.19 96 ARG A CA 1
ATOM 767 C C . ARG A 1 96 ? 26.422 -24.5 2.143 1 86.19 96 ARG A C 1
ATOM 769 O O . ARG A 1 96 ? 25.547 -24.562 1.278 1 86.19 96 ARG A O 1
ATOM 776 N N . VAL A 1 97 ? 26.641 -23.562 2.979 1 89.25 97 VAL A N 1
ATOM 777 C CA . VAL A 1 97 ? 25.688 -22.469 2.973 1 89.25 97 VAL A CA 1
ATOM 778 C C . VAL A 1 97 ? 26.203 -21.328 2.096 1 89.25 97 VAL A C 1
ATOM 780 O O . VAL A 1 97 ? 27.375 -20.938 2.205 1 89.25 97 VAL A O 1
ATOM 783 N N . VAL A 1 98 ? 25.344 -20.938 1.222 1 90.75 98 VAL A N 1
ATOM 784 C CA . VAL A 1 98 ? 25.688 -19.797 0.371 1 90.75 98 VAL A CA 1
ATOM 785 C C . VAL A 1 98 ? 25.094 -18.516 0.95 1 90.75 98 VAL A C 1
ATOM 787 O O . VAL A 1 98 ? 23.906 -18.469 1.257 1 90.75 98 VAL A O 1
ATOM 790 N N . GLU A 1 99 ? 25.969 -17.531 1.075 1 95.06 99 GLU A N 1
ATOM 791 C CA . GLU A 1 99 ? 25.547 -16.219 1.586 1 95.06 99 GLU A CA 1
ATOM 792 C C . GLU A 1 99 ? 25.484 -15.188 0.469 1 95.06 99 GLU A C 1
ATOM 794 O O . GLU A 1 99 ? 26.359 -15.148 -0.395 1 95.06 99 GLU A O 1
ATOM 799 N N . LEU A 1 100 ? 24.422 -14.398 0.551 1 96.69 100 LEU A N 1
ATOM 800 C CA . LEU A 1 100 ? 24.234 -13.312 -0.404 1 96.69 100 LEU A CA 1
ATOM 801 C C . LEU A 1 100 ? 24.594 -11.969 0.229 1 96.69 100 LEU A C 1
ATOM 803 O O . LEU A 1 100 ? 24.234 -11.711 1.379 1 96.69 100 LEU A O 1
ATOM 807 N N . GLN A 1 101 ? 25.344 -11.172 -0.594 1 96.75 101 GLN A N 1
ATOM 808 C CA . GLN A 1 101 ? 25.75 -9.852 -0.107 1 96.75 101 GLN A CA 1
ATOM 809 C C . GLN A 1 101 ? 25.641 -8.805 -1.208 1 96.75 101 GLN A C 1
ATOM 811 O O . GLN A 1 101 ? 25.875 -9.094 -2.379 1 96.75 101 GLN A O 1
ATOM 816 N N . ALA A 1 102 ? 25.266 -7.602 -0.721 1 97.62 102 ALA A N 1
ATOM 817 C CA . ALA A 1 102 ? 25.328 -6.504 -1.679 1 97.62 102 ALA A CA 1
ATOM 818 C C . ALA A 1 102 ? 26.766 -6.141 -2.008 1 97.62 102 ALA A C 1
ATOM 820 O O . ALA A 1 102 ? 27.625 -6.102 -1.12 1 97.62 102 ALA A O 1
ATOM 821 N N . THR A 1 103 ? 27.078 -5.969 -3.291 1 97.69 103 THR A N 1
ATOM 822 C CA . THR A 1 103 ? 28.375 -5.465 -3.689 1 97.69 103 THR A CA 1
ATOM 823 C C . THR A 1 103 ? 28.469 -3.959 -3.475 1 97.69 103 THR A C 1
ATOM 825 O O . THR A 1 103 ? 27.484 -3.318 -3.107 1 97.69 103 THR A O 1
ATOM 828 N N . GLU A 1 104 ? 29.688 -3.428 -3.691 1 97.69 104 GLU A N 1
ATOM 829 C CA . GLU A 1 104 ? 29.844 -1.976 -3.652 1 97.69 104 GLU A CA 1
ATOM 830 C C . GLU A 1 104 ? 28.969 -1.302 -4.711 1 97.69 104 GLU A C 1
ATOM 832 O O . GLU A 1 104 ? 28.375 -0.256 -4.453 1 97.69 104 GLU A O 1
ATOM 837 N N . GLU A 1 105 ? 28.859 -1.964 -5.816 1 98.12 105 GLU A N 1
ATOM 838 C CA . GLU A 1 105 ? 28.016 -1.448 -6.887 1 98.12 105 GLU A CA 1
ATOM 839 C C . GLU A 1 105 ? 26.547 -1.518 -6.508 1 98.12 105 GLU A C 1
ATOM 841 O O . GLU A 1 105 ? 25.766 -0.61 -6.824 1 98.12 105 GLU A O 1
ATOM 846 N N . GLY A 1 106 ? 26.172 -2.588 -5.859 1 98.19 106 GLY A N 1
ATOM 847 C CA . GLY A 1 106 ? 24.797 -2.73 -5.383 1 98.19 106 GLY A CA 1
ATOM 848 C C . GLY A 1 106 ? 24.422 -1.686 -4.355 1 98.19 106 GLY A C 1
ATOM 849 O O . GLY A 1 106 ? 23.328 -1.111 -4.422 1 98.19 106 GLY A O 1
ATOM 850 N N . ARG A 1 107 ? 25.312 -1.396 -3.467 1 97.94 107 ARG A N 1
ATOM 851 C CA . ARG A 1 107 ? 25.094 -0.379 -2.445 1 97.94 107 ARG A CA 1
ATOM 852 C C . ARG A 1 107 ? 25 1.012 -3.066 1 97.94 107 ARG A C 1
ATOM 854 O O . ARG A 1 107 ? 24.172 1.825 -2.666 1 97.94 107 ARG A O 1
ATOM 861 N N . ALA A 1 108 ? 25.875 1.199 -4.035 1 98.25 108 ALA A N 1
ATOM 862 C CA . ALA A 1 108 ? 25.875 2.49 -4.715 1 98.25 108 ALA A CA 1
ATOM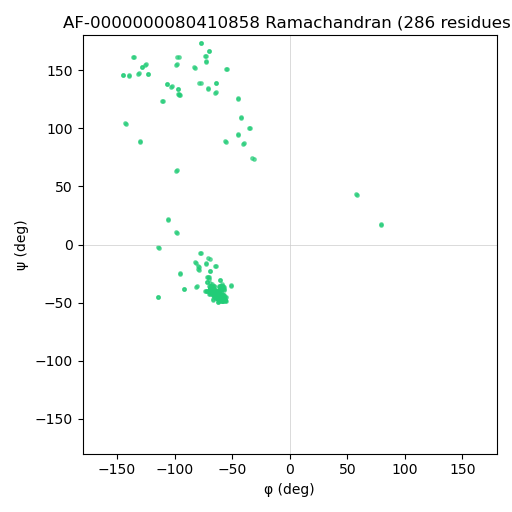 863 C C . ALA A 1 108 ? 24.562 2.719 -5.465 1 98.25 108 ALA A C 1
ATOM 865 O O . 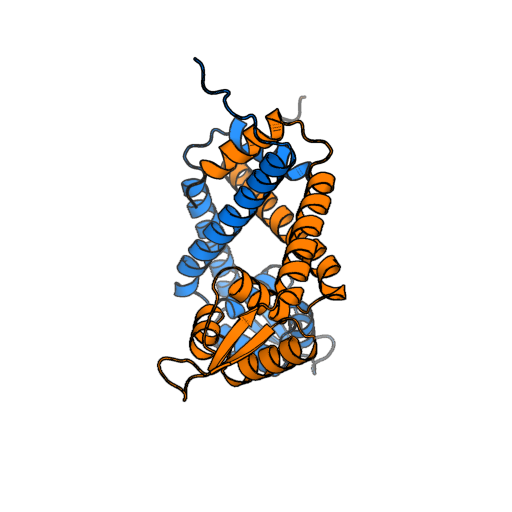ALA A 1 108 ? 24.016 3.816 -5.426 1 98.25 108 ALA A O 1
ATOM 866 N N . LEU A 1 109 ? 24.047 1.712 -6.09 1 98.19 109 LEU A N 1
ATOM 867 C CA . LEU A 1 109 ? 22.781 1.834 -6.809 1 98.19 109 LEU A CA 1
ATOM 868 C C . LEU A 1 109 ? 21.641 2.082 -5.84 1 98.19 109 LEU A C 1
ATOM 870 O O . LEU A 1 109 ? 20.781 2.943 -6.082 1 98.19 109 LEU A O 1
ATOM 874 N N . PHE A 1 110 ? 21.672 1.385 -4.762 1 97.62 110 PHE A N 1
ATOM 875 C CA . PHE A 1 110 ? 20.641 1.561 -3.754 1 97.62 110 PHE A CA 1
ATOM 876 C C . PHE A 1 110 ? 20.625 2.992 -3.23 1 97.62 110 PHE A C 1
ATOM 878 O O . PHE A 1 110 ? 19.562 3.605 -3.102 1 97.62 110 PHE A O 1
ATOM 885 N N . GLU A 1 111 ? 21.766 3.488 -2.984 1 97.38 111 GLU A N 1
ATOM 886 C CA . GLU A 1 111 ? 21.891 4.859 -2.496 1 97.38 111 GLU A CA 1
ATOM 887 C C . GLU A 1 111 ? 21.391 5.859 -3.537 1 97.38 111 GLU A C 1
ATOM 889 O O . GLU A 1 111 ? 20.75 6.852 -3.193 1 97.38 111 GLU A O 1
ATOM 894 N N . THR A 1 112 ? 21.719 5.59 -4.754 1 97.75 112 THR A N 1
ATOM 895 C CA . THR A 1 112 ? 21.25 6.43 -5.848 1 97.75 112 THR A CA 1
ATOM 896 C C . THR A 1 112 ? 19.719 6.434 -5.906 1 97.75 112 THR A C 1
ATOM 898 O O . THR A 1 112 ? 19.109 7.488 -6.051 1 97.75 112 THR A O 1
ATOM 901 N N . LEU A 1 113 ? 19.125 5.297 -5.758 1 97.75 113 LEU A N 1
ATOM 902 C CA . LEU A 1 113 ? 17.672 5.18 -5.789 1 97.75 113 LEU A CA 1
ATOM 903 C C . LEU A 1 113 ? 17.047 5.891 -4.59 1 97.75 113 LEU A C 1
ATOM 905 O O . LEU A 1 113 ? 16.016 6.551 -4.727 1 97.75 113 LEU A O 1
ATOM 909 N N . GLU A 1 114 ? 17.672 5.789 -3.457 1 96.5 114 GLU A N 1
ATOM 910 C CA . GLU A 1 114 ? 17.203 6.488 -2.268 1 96.5 114 GLU A CA 1
ATOM 911 C C . GLU A 1 114 ? 17.266 8 -2.453 1 96.5 114 GLU A C 1
ATOM 913 O O . GLU A 1 114 ? 16.344 8.719 -2.039 1 96.5 114 GLU A O 1
ATOM 918 N N . ASP A 1 115 ? 18.297 8.461 -3.07 1 97.5 115 ASP A N 1
ATOM 919 C CA . ASP A 1 115 ? 18.438 9.883 -3.352 1 97.5 115 ASP A CA 1
ATOM 920 C C . ASP A 1 115 ? 17.391 10.359 -4.352 1 97.5 115 ASP A C 1
ATOM 922 O O . ASP A 1 115 ? 16.812 11.445 -4.199 1 97.5 115 ASP A O 1
ATOM 926 N N . MET A 1 116 ? 17.125 9.516 -5.344 1 97.5 116 MET A N 1
ATOM 927 C CA . MET A 1 116 ? 16.078 9.82 -6.316 1 97.5 116 MET A CA 1
ATOM 928 C C . MET A 1 116 ? 14.719 9.922 -5.637 1 97.5 116 MET A C 1
ATOM 930 O O . MET A 1 116 ? 13.93 10.812 -5.953 1 97.5 116 MET A O 1
ATOM 934 N N . LYS A 1 117 ? 14.461 9.047 -4.746 1 98 117 LYS A N 1
ATOM 935 C CA . LYS A 1 117 ? 13.219 9.086 -3.984 1 98 117 LYS A CA 1
ATOM 936 C C . LYS A 1 117 ? 13.078 10.391 -3.213 1 98 117 LYS A C 1
ATOM 938 O O . LYS A 1 117 ? 12.031 11.039 -3.264 1 98 117 LYS A O 1
ATOM 943 N N . ILE A 1 118 ? 14.141 10.781 -2.551 1 97.94 118 ILE A N 1
ATOM 944 C CA . ILE A 1 118 ? 14.086 11.977 -1.724 1 97.94 118 ILE A CA 1
ATOM 945 C C . ILE A 1 118 ? 13.898 13.211 -2.609 1 97.94 118 ILE A C 1
ATOM 947 O O . ILE A 1 118 ? 13.133 14.117 -2.275 1 97.94 118 ILE A O 1
ATOM 951 N N . GLU A 1 119 ? 14.57 13.227 -3.707 1 97.81 119 GLU A N 1
ATOM 952 C CA . GLU A 1 119 ? 14.414 14.344 -4.633 1 97.81 119 GLU A CA 1
ATOM 953 C C . GLU A 1 119 ? 12.984 14.43 -5.164 1 97.81 119 GLU A C 1
ATOM 955 O O . GLU A 1 119 ? 12.422 15.523 -5.266 1 97.81 119 GLU A O 1
ATOM 960 N N . TYR A 1 120 ? 12.445 13.336 -5.523 1 98.19 120 TYR A N 1
ATOM 961 C CA . TYR A 1 120 ? 11.047 13.273 -5.941 1 98.19 120 TYR A CA 1
ATOM 962 C C . TYR A 1 120 ? 10.125 13.797 -4.844 1 98.19 120 TYR A C 1
ATOM 964 O O . TYR A 1 120 ? 9.227 14.594 -5.109 1 98.19 120 TYR A O 1
ATOM 972 N N . LEU A 1 121 ? 10.406 13.336 -3.598 1 98.25 121 LEU A N 1
ATOM 973 C CA . LEU A 1 121 ? 9.578 13.758 -2.473 1 98.25 121 LEU A CA 1
ATOM 974 C C . LEU A 1 121 ? 9.719 15.25 -2.217 1 98.25 121 LEU A C 1
ATOM 976 O O . LEU A 1 121 ? 8.758 15.914 -1.821 1 98.25 121 LEU A O 1
ATOM 980 N N . MET A 1 122 ? 10.914 15.766 -2.426 1 97.75 122 MET A N 1
ATOM 981 C CA . MET A 1 122 ? 11.125 17.203 -2.316 1 97.75 122 MET A CA 1
ATOM 982 C C . MET A 1 122 ? 10.227 17.969 -3.281 1 97.75 122 MET A C 1
ATOM 984 O O . MET A 1 122 ? 9.695 19.016 -2.939 1 97.75 122 MET A O 1
ATOM 988 N N . ASP A 1 123 ? 9.984 17.359 -4.465 1 97.62 123 ASP A N 1
ATOM 989 C CA . ASP A 1 123 ? 9.094 17.969 -5.449 1 97.62 123 ASP A CA 1
ATOM 990 C C . ASP A 1 123 ? 7.637 17.844 -5.016 1 97.62 123 ASP A C 1
ATOM 992 O O . ASP A 1 123 ? 6.863 18.797 -5.148 1 97.62 123 ASP A O 1
ATOM 996 N N . VAL A 1 124 ? 7.293 16.734 -4.484 1 97.94 124 VAL A N 1
ATOM 997 C CA . VAL A 1 124 ? 5.93 16.453 -4.043 1 97.94 124 VAL A CA 1
ATOM 998 C C . VAL A 1 124 ? 5.535 17.453 -2.951 1 97.94 124 VAL A C 1
ATOM 1000 O O . VAL A 1 124 ? 4.395 17.922 -2.912 1 97.94 124 VAL A O 1
ATOM 1003 N N . PHE A 1 125 ? 6.52 17.812 -2.105 1 98 125 PHE A N 1
ATOM 1004 C CA . PHE A 1 125 ? 6.242 18.641 -0.944 1 98 125 PHE A CA 1
ATOM 1005 C C . PHE A 1 125 ? 6.746 20.062 -1.166 1 98 125 PHE A C 1
ATOM 1007 O O . PHE A 1 125 ? 6.926 20.828 -0.21 1 98 125 PHE A O 1
ATOM 1014 N N . THR A 1 126 ? 6.914 20.438 -2.4 1 96.44 126 THR A N 1
ATOM 1015 C CA . THR A 1 126 ? 7.566 21.703 -2.748 1 96.44 126 THR A CA 1
ATOM 1016 C C . THR A 1 126 ? 6.801 22.891 -2.166 1 96.44 126 THR A C 1
ATOM 1018 O O . THR A 1 126 ? 7.406 23.875 -1.733 1 96.44 126 THR A O 1
ATOM 1021 N N . ASP A 1 127 ? 5.504 22.781 -2.018 1 96.19 127 ASP A N 1
ATOM 1022 C CA . ASP A 1 127 ? 4.68 23.922 -1.612 1 96.19 127 ASP A CA 1
ATOM 1023 C C . ASP A 1 127 ? 4.383 23.875 -0.115 1 96.19 127 ASP A C 1
ATOM 1025 O O . ASP A 1 127 ? 3.568 24.656 0.385 1 96.19 127 ASP A O 1
ATOM 1029 N N . PHE A 1 128 ? 5.055 23 0.561 1 98 128 PHE A N 1
ATOM 1030 C CA . PHE A 1 128 ? 4.91 22.922 2.01 1 98 128 PHE A CA 1
ATOM 1031 C C . PHE A 1 128 ? 6.023 23.688 2.711 1 98 128 PHE A C 1
ATOM 1033 O O . PHE A 1 128 ? 7.191 23.594 2.326 1 98 128 PHE A O 1
ATOM 1040 N N . SER A 1 129 ? 5.688 24.484 3.688 1 97.81 129 SER A N 1
ATOM 1041 C CA . SER A 1 129 ? 6.695 25.047 4.574 1 97.81 129 SER A CA 1
ATOM 1042 C C . SER A 1 129 ? 7.25 24 5.531 1 97.81 129 SER A C 1
ATOM 1044 O O . SER A 1 129 ? 6.648 22.938 5.711 1 97.81 129 SER A O 1
ATOM 1046 N N . ASP A 1 130 ? 8.383 24.281 6.102 1 97.5 130 ASP A N 1
ATOM 1047 C CA . ASP A 1 130 ? 8.938 23.375 7.105 1 97.5 130 ASP A CA 1
ATOM 1048 C C . ASP A 1 130 ? 7.957 23.156 8.258 1 97.5 130 ASP A C 1
ATOM 1050 O O . ASP A 1 130 ? 7.812 22.047 8.758 1 97.5 130 ASP A O 1
ATOM 1054 N N . ASP A 1 131 ? 7.254 24.188 8.594 1 97.62 131 ASP A N 1
ATOM 1055 C CA . ASP A 1 131 ? 6.285 24.109 9.688 1 97.62 131 ASP A CA 1
ATOM 1056 C C . ASP A 1 131 ? 5.121 23.188 9.32 1 97.62 131 ASP A C 1
ATOM 1058 O O . ASP A 1 131 ? 4.625 22.438 10.164 1 97.62 131 ASP A O 1
ATOM 1062 N N . GLU A 1 132 ? 4.707 23.25 8.078 1 97.88 132 GLU A N 1
ATOM 1063 C CA . GLU A 1 132 ? 3.627 22.391 7.609 1 97.88 132 GLU A CA 1
ATOM 1064 C C . GLU A 1 132 ? 4.059 20.922 7.586 1 97.88 132 GLU A C 1
ATOM 1066 O O . GLU A 1 132 ? 3.27 20.031 7.902 1 97.88 132 GLU A O 1
ATOM 1071 N N . LEU A 1 133 ? 5.297 20.719 7.227 1 98.12 133 LEU A N 1
ATOM 1072 C CA . LEU A 1 133 ? 5.828 19.359 7.23 1 98.12 133 LEU A CA 1
ATOM 1073 C C . LEU A 1 133 ? 5.895 18.812 8.648 1 98.12 133 LEU A C 1
ATOM 1075 O O . LEU A 1 133 ? 5.531 17.656 8.891 1 98.12 133 LEU A O 1
ATOM 1079 N N . ILE A 1 134 ? 6.312 19.609 9.539 1 97.88 134 ILE A N 1
ATOM 1080 C CA . ILE A 1 134 ? 6.395 19.203 10.938 1 97.88 134 ILE A CA 1
ATOM 1081 C C . ILE A 1 134 ? 4.996 18.906 11.469 1 97.88 134 ILE A C 1
ATOM 1083 O O . ILE A 1 134 ? 4.785 17.891 12.148 1 97.88 134 ILE A O 1
ATOM 1087 N N . LEU A 1 135 ? 4.043 19.75 11.133 1 97.94 135 LEU A N 1
ATOM 1088 C CA . LEU A 1 135 ? 2.66 19.578 11.555 1 97.94 135 LEU A CA 1
ATOM 1089 C C . LEU A 1 135 ? 2.08 18.281 10.984 1 97.94 135 LEU A C 1
ATOM 1091 O O . LEU A 1 135 ? 1.427 17.516 11.695 1 97.94 135 LEU A O 1
ATOM 1095 N N . LEU A 1 136 ? 2.32 18.062 9.711 1 98.19 136 LEU A N 1
ATOM 1096 C CA . LEU A 1 136 ? 1.848 16.844 9.062 1 98.19 136 LEU A CA 1
ATOM 1097 C C . LEU A 1 136 ? 2.402 15.609 9.758 1 98.19 136 LEU A C 1
ATOM 1099 O O . LEU A 1 136 ? 1.649 14.695 10.102 1 98.19 136 LEU A O 1
ATOM 1103 N N . SER A 1 137 ? 3.68 15.586 10 1 98.06 137 SER A N 1
ATOM 1104 C CA . SER A 1 137 ? 4.324 14.461 10.664 1 98.06 137 SER A CA 1
ATOM 1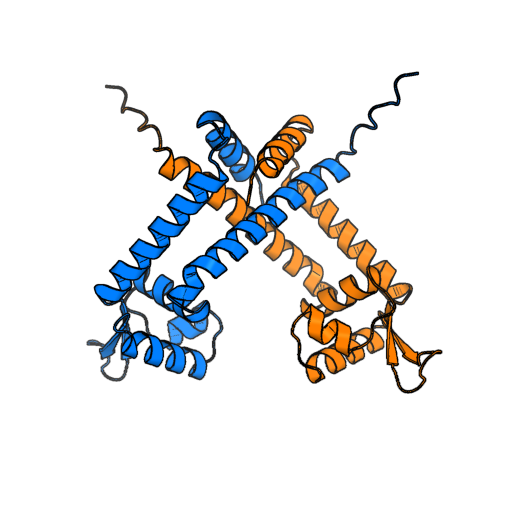105 C C . SER A 1 137 ? 3.766 14.258 12.07 1 98.06 137 SER A C 1
ATOM 1107 O O . SER A 1 137 ? 3.521 13.125 12.492 1 98.06 137 SER A O 1
ATOM 1109 N N . ARG A 1 138 ? 3.551 15.352 12.734 1 97.56 138 ARG A N 1
ATOM 1110 C CA . ARG A 1 138 ? 3.025 15.281 14.094 1 97.56 138 ARG A CA 1
ATOM 1111 C C . ARG A 1 138 ? 1.632 14.664 14.109 1 97.56 138 ARG A C 1
ATOM 1113 O O . ARG A 1 138 ? 1.329 13.82 14.961 1 97.56 138 ARG A O 1
ATOM 1120 N N . LEU A 1 139 ? 0.764 15.102 13.203 1 98.12 139 LEU A N 1
ATOM 1121 C CA . LEU A 1 139 ? -0.585 14.555 13.102 1 98.12 139 LEU A CA 1
ATOM 1122 C C . LEU A 1 139 ? -0.547 13.07 12.758 1 98.12 139 LEU A C 1
ATOM 1124 O O . LEU A 1 139 ? -1.253 12.266 13.367 1 98.12 139 LEU A O 1
ATOM 1128 N N . LEU A 1 140 ? 0.331 12.695 11.852 1 98.19 140 LEU A N 1
ATOM 1129 C CA . LEU A 1 140 ? 0.434 11.312 11.422 1 98.19 140 LEU A CA 1
ATOM 1130 C C . LEU A 1 140 ? 0.986 10.43 12.531 1 98.19 140 LEU A C 1
ATOM 1132 O O . LEU A 1 140 ? 0.55 9.289 12.703 1 98.19 140 LEU A O 1
ATOM 1136 N N . ASP A 1 141 ? 1.891 10.938 13.305 1 96.81 141 ASP A N 1
ATOM 1137 C CA . ASP A 1 141 ? 2.521 10.188 14.391 1 96.81 141 ASP A CA 1
ATOM 1138 C C . ASP A 1 141 ? 1.532 9.922 15.523 1 96.81 141 ASP A C 1
ATOM 1140 O O . ASP A 1 141 ? 1.726 9 16.312 1 96.81 141 ASP A O 1
ATOM 1144 N N . ARG A 1 142 ? 0.537 10.711 15.602 1 96.44 142 ARG A N 1
ATOM 1145 C CA . ARG A 1 142 ? -0.454 10.562 16.656 1 96.44 142 ARG A CA 1
ATOM 1146 C C . ARG A 1 142 ? -1.439 9.445 16.344 1 96.44 142 ARG A C 1
ATOM 1148 O O . ARG A 1 142 ? -2.176 8.992 17.219 1 96.44 142 ARG A O 1
ATOM 1155 N N . MET A 1 143 ? -1.482 9.086 15.031 1 95.12 143 MET A N 1
ATOM 1156 C CA . MET A 1 143 ? -2.398 8.016 14.641 1 95.12 143 MET A CA 1
ATOM 1157 C C . MET A 1 143 ? -2 6.699 15.297 1 95.12 143 MET A C 1
ATOM 1159 O O . MET A 1 143 ? -0.813 6.379 15.383 1 95.12 143 MET A O 1
ATOM 1163 N N . ASP A 1 144 ? -2.973 6.125 15.852 1 83.25 144 ASP A N 1
ATOM 1164 C CA . ASP A 1 144 ? -2.762 4.812 16.453 1 83.25 144 ASP A CA 1
ATOM 1165 C C . ASP A 1 144 ? -3.223 3.699 15.508 1 83.25 144 ASP A C 1
ATOM 1167 O O . ASP A 1 144 ? -4.242 3.053 15.758 1 83.25 144 ASP A O 1
ATOM 1171 N N . ALA A 1 145 ? -2.572 3.656 14.445 1 83.31 145 ALA A N 1
ATOM 1172 C CA . ALA A 1 145 ? -2.959 2.637 13.477 1 83.31 145 ALA A CA 1
ATOM 1173 C C . ALA A 1 145 ? -2.057 1.41 13.578 1 83.31 145 ALA A C 1
ATOM 1175 O O . ALA A 1 145 ? -0.918 1.507 14.047 1 83.31 145 ALA A O 1
ATOM 1176 N N . MET B 1 1 ? 24.562 25.578 27.797 1 40.28 1 MET B N 1
ATOM 1177 C CA . MET B 1 1 ? 25.062 25.203 26.469 1 40.28 1 MET B CA 1
ATOM 1178 C C . MET B 1 1 ? 24 24.469 25.672 1 40.28 1 MET B C 1
ATOM 1180 O O . MET B 1 1 ? 23.641 23.344 25.984 1 40.28 1 MET B O 1
ATOM 1184 N N . THR B 1 2 ? 22.828 25.078 25.219 1 47.28 2 THR B N 1
ATOM 1185 C CA . THR B 1 2 ? 21.609 24.562 24.625 1 47.28 2 THR B CA 1
ATOM 1186 C C . THR B 1 2 ? 21.906 23.734 23.391 1 47.28 2 THR B C 1
ATOM 1188 O O . THR B 1 2 ? 22.594 24.188 22.469 1 47.28 2 THR B O 1
ATOM 1191 N N . THR B 1 3 ? 22.141 22.484 23.562 1 51.62 3 THR B N 1
ATOM 1192 C CA . THR B 1 3 ? 22.359 21.594 22.438 1 51.62 3 THR B CA 1
ATOM 1193 C C . THR B 1 3 ? 21.516 22 21.25 1 51.62 3 THR B C 1
ATOM 1195 O O . THR B 1 3 ? 20.281 22.047 21.344 1 51.62 3 THR B O 1
ATOM 1198 N N . PRO B 1 4 ? 22.062 22.672 20.297 1 50.12 4 PRO B N 1
ATOM 1199 C CA . PRO B 1 4 ? 21.234 23.188 19.203 1 50.12 4 PRO B CA 1
ATOM 1200 C C . PRO B 1 4 ? 20.25 22.156 18.672 1 50.12 4 PRO B C 1
ATOM 1202 O O . PRO B 1 4 ? 20.594 20.984 18.531 1 50.12 4 PRO B O 1
ATOM 1205 N N . VAL B 1 5 ? 19.031 22.141 19.125 1 52.38 5 VAL B N 1
ATOM 1206 C CA . VAL B 1 5 ? 17.984 21.344 18.5 1 52.38 5 VAL B CA 1
ATOM 1207 C C . VAL B 1 5 ? 18.219 21.25 17 1 52.38 5 VAL B C 1
ATOM 1209 O O . VAL B 1 5 ? 18.25 22.266 16.297 1 52.38 5 VAL B O 1
ATOM 1212 N N . GLN B 1 6 ? 19.219 20.438 16.641 1 57.53 6 GLN B N 1
ATOM 1213 C CA . GLN B 1 6 ? 19.578 20.281 15.234 1 57.53 6 GLN B CA 1
ATOM 1214 C C . GLN B 1 6 ? 18.328 20.234 14.352 1 57.53 6 GLN B C 1
ATOM 1216 O O . GLN B 1 6 ? 17.469 19.359 14.539 1 57.53 6 GLN B O 1
ATOM 1221 N N . THR B 1 7 ? 17.859 21.422 13.945 1 69.25 7 THR B N 1
ATOM 1222 C CA . THR B 1 7 ? 16.75 21.609 13.023 1 69.25 7 THR B CA 1
ATOM 1223 C C . THR B 1 7 ? 16.828 20.625 11.859 1 69.25 7 THR B C 1
ATOM 1225 O O . THR B 1 7 ? 17.875 20.484 11.227 1 69.25 7 THR B O 1
ATOM 1228 N N . ALA B 1 8 ? 15.938 19.703 11.867 1 77.62 8 ALA B N 1
ATOM 1229 C CA . ALA B 1 8 ? 15.875 18.734 10.773 1 77.62 8 ALA B CA 1
ATOM 1230 C C . ALA B 1 8 ? 16 19.422 9.422 1 77.62 8 ALA B C 1
ATOM 1232 O O . ALA B 1 8 ? 15.438 20.5 9.211 1 77.62 8 ALA B O 1
ATOM 1233 N N . SER B 1 9 ? 16.969 18.938 8.656 1 93.19 9 SER B N 1
ATOM 1234 C CA . SER B 1 9 ? 17.031 19.406 7.273 1 93.19 9 SER B CA 1
ATOM 1235 C C . SER B 1 9 ? 15.711 19.188 6.551 1 93.19 9 SER B C 1
ATOM 1237 O O . SER B 1 9 ? 14.891 18.375 6.98 1 93.19 9 SER B O 1
ATOM 1239 N N . ARG B 1 10 ? 15.445 20.031 5.598 1 96.25 10 ARG B N 1
ATOM 1240 C CA . ARG B 1 10 ? 14.234 19.859 4.797 1 96.25 10 ARG B CA 1
ATOM 1241 C C . ARG B 1 10 ? 14.141 18.438 4.254 1 96.25 10 ARG B C 1
ATOM 1243 O O . ARG B 1 10 ? 13.055 17.859 4.184 1 96.25 10 ARG B O 1
ATOM 1250 N N . ARG B 1 11 ? 15.273 17.891 3.928 1 96.38 11 ARG B N 1
ATOM 1251 C CA . ARG B 1 11 ? 15.32 16.516 3.449 1 96.38 11 ARG B CA 1
ATOM 1252 C C . ARG B 1 11 ? 14.75 15.555 4.492 1 96.38 11 ARG B C 1
ATOM 1254 O O . ARG B 1 11 ? 13.977 14.664 4.16 1 96.38 11 ARG B O 1
ATOM 1261 N N . GLN B 1 12 ? 15.156 15.719 5.645 1 97.25 12 GLN B N 1
ATOM 1262 C CA . GLN B 1 12 ? 14.68 14.859 6.723 1 97.25 12 GLN B CA 1
ATOM 1263 C C . GLN B 1 12 ? 13.188 15.07 6.977 1 97.25 12 GLN B C 1
ATOM 1265 O O . GLN B 1 12 ? 12.453 14.109 7.223 1 97.25 12 GLN B O 1
ATOM 1270 N N . LEU B 1 13 ? 12.711 16.359 6.938 1 97.88 13 LEU B N 1
ATOM 1271 C CA . LEU B 1 13 ? 11.305 16.656 7.168 1 97.88 13 LEU B CA 1
ATOM 1272 C C . LEU B 1 13 ? 10.422 15.992 6.125 1 97.88 13 LEU B C 1
ATOM 1274 O O . LEU B 1 13 ? 9.375 15.422 6.461 1 97.88 13 LEU B O 1
ATOM 1278 N N . VAL B 1 14 ? 10.891 16 4.945 1 97.62 14 VAL B N 1
ATOM 1279 C CA . VAL B 1 14 ? 10.156 15.398 3.836 1 97.62 14 VAL B CA 1
ATOM 1280 C C . VAL B 1 14 ? 10.117 13.883 4.004 1 97.62 14 VAL B C 1
ATOM 1282 O O . VAL B 1 14 ? 9.07 13.258 3.828 1 97.62 14 VAL B O 1
ATOM 1285 N N . ALA B 1 15 ? 11.227 13.352 4.41 1 97.62 15 ALA B N 1
ATOM 1286 C CA . ALA B 1 15 ? 11.312 11.906 4.637 1 97.62 15 ALA B CA 1
ATOM 1287 C C . ALA B 1 15 ? 10.391 11.477 5.773 1 97.62 15 ALA B C 1
ATOM 1289 O O . ALA B 1 15 ? 9.727 10.445 5.684 1 97.62 15 ALA B O 1
ATOM 1290 N N . ASP B 1 16 ? 10.344 12.242 6.785 1 97.5 16 ASP B N 1
ATOM 1291 C CA . ASP B 1 16 ? 9.508 11.922 7.941 1 97.5 16 ASP B CA 1
ATOM 1292 C C . ASP B 1 16 ? 8.031 11.984 7.582 1 97.5 16 ASP B C 1
ATOM 1294 O O . ASP B 1 16 ? 7.242 11.141 8.023 1 97.5 16 ASP B O 1
ATOM 1298 N N . ALA B 1 17 ? 7.656 12.969 6.828 1 98.06 17 ALA B N 1
ATOM 1299 C CA . ALA B 1 17 ? 6.266 13.109 6.41 1 98.06 17 ALA B CA 1
ATOM 1300 C C . ALA B 1 17 ? 5.82 11.914 5.574 1 98.06 17 ALA B C 1
ATOM 1302 O O . ALA B 1 17 ? 4.766 11.328 5.828 1 98.06 17 ALA B O 1
ATOM 1303 N N . GLU B 1 18 ? 6.652 11.555 4.637 1 98.31 18 GLU B N 1
ATOM 1304 C CA . GLU B 1 18 ? 6.328 10.406 3.799 1 98.31 18 GLU B CA 1
ATOM 1305 C C . GLU B 1 18 ? 6.309 9.117 4.613 1 98.31 18 GLU B C 1
ATOM 1307 O O . GLU B 1 18 ? 5.449 8.258 4.402 1 98.31 18 GLU B O 1
ATOM 1312 N N . ARG B 1 19 ? 7.211 8.992 5.531 1 97.5 19 ARG B N 1
ATOM 1313 C CA . ARG B 1 19 ? 7.219 7.832 6.418 1 97.5 19 ARG B CA 1
ATOM 1314 C C . ARG B 1 19 ? 5.914 7.73 7.203 1 97.5 19 ARG B C 1
ATOM 1316 O O . ARG B 1 19 ? 5.355 6.641 7.352 1 97.5 19 ARG B O 1
ATOM 1323 N N . GLY B 1 20 ? 5.473 8.852 7.719 1 98.06 20 GLY B N 1
ATOM 1324 C CA . GLY B 1 20 ? 4.207 8.867 8.438 1 98.06 20 GLY B CA 1
ATOM 1325 C C . GLY B 1 20 ? 3.039 8.391 7.586 1 98.06 20 GLY B C 1
ATOM 1326 O O . GLY B 1 20 ? 2.215 7.598 8.047 1 98.06 20 GLY B O 1
ATOM 1327 N N . ILE B 1 21 ? 2.998 8.859 6.355 1 98.5 21 ILE B N 1
ATOM 1328 C CA . ILE B 1 21 ? 1.951 8.445 5.43 1 98.5 21 ILE B CA 1
ATOM 1329 C C . ILE B 1 21 ? 2.039 6.941 5.188 1 98.5 21 ILE B C 1
ATOM 1331 O O . ILE B 1 21 ? 1.042 6.227 5.316 1 98.5 21 ILE B O 1
ATOM 1335 N N . ARG B 1 22 ? 3.197 6.5 4.887 1 97.75 22 ARG B N 1
ATOM 1336 C CA . ARG B 1 22 ? 3.445 5.102 4.555 1 97.75 22 ARG B CA 1
ATOM 1337 C C . ARG B 1 22 ? 3.111 4.191 5.734 1 97.75 22 ARG B C 1
ATOM 1339 O O . ARG B 1 22 ? 2.418 3.186 5.57 1 97.75 22 ARG B O 1
ATOM 1346 N N . MET B 1 23 ? 3.561 4.516 6.922 1 97.69 23 MET B N 1
ATOM 1347 C CA . MET B 1 23 ? 3.352 3.678 8.102 1 97.69 23 MET B CA 1
ATOM 1348 C C . MET B 1 23 ? 1.872 3.607 8.461 1 97.69 23 MET B C 1
ATOM 1350 O O . MET B 1 23 ? 1.364 2.541 8.812 1 97.69 23 MET B O 1
ATOM 1354 N N . ASN B 1 24 ? 1.179 4.723 8.375 1 98.44 24 ASN B N 1
ATOM 1355 C CA . ASN B 1 24 ? -0.242 4.73 8.703 1 98.44 24 ASN B CA 1
ATOM 1356 C C . ASN B 1 24 ? -1.062 3.959 7.68 1 98.44 24 ASN B C 1
ATOM 1358 O O . ASN B 1 24 ? -1.982 3.223 8.039 1 98.44 24 ASN B O 1
ATOM 1362 N N . TYR B 1 25 ? -0.737 4.152 6.395 1 98.31 25 TYR B N 1
ATOM 1363 C CA . TYR B 1 25 ? -1.415 3.365 5.371 1 98.31 25 TYR B CA 1
ATOM 1364 C C . TYR B 1 25 ? -1.255 1.873 5.637 1 98.31 25 TYR B C 1
ATOM 1366 O O . TYR B 1 25 ? -2.236 1.127 5.629 1 98.31 25 TYR B O 1
ATOM 1374 N N . ARG B 1 26 ? -0.019 1.43 5.91 1 97.62 26 ARG B N 1
ATOM 1375 C CA . ARG B 1 26 ? 0.268 0.014 6.117 1 97.62 26 ARG B CA 1
ATOM 1376 C C . ARG B 1 26 ? -0.429 -0.507 7.371 1 97.62 26 ARG B C 1
ATOM 1378 O O . ARG B 1 26 ? -0.946 -1.626 7.379 1 97.62 26 ARG B O 1
ATOM 1385 N N . GLY B 1 27 ? -0.348 0.274 8.414 1 98 27 GLY B N 1
ATOM 1386 C CA . GLY B 1 27 ? -1.023 -0.12 9.641 1 98 27 GLY B CA 1
ATOM 1387 C C . GLY B 1 27 ? -2.52 -0.299 9.469 1 98 27 GLY B C 1
ATOM 1388 O O . GLY B 1 27 ? -3.076 -1.328 9.859 1 98 27 GLY B O 1
ATOM 1389 N N . VAL B 1 28 ? -3.197 0.655 8.859 1 98.25 28 VAL B N 1
ATOM 1390 C CA . VAL B 1 28 ? -4.633 0.593 8.609 1 98.25 28 VAL B CA 1
ATOM 1391 C C . VAL B 1 28 ? -4.957 -0.609 7.727 1 98.25 28 VAL B C 1
ATOM 1393 O O . VAL B 1 28 ? -5.871 -1.381 8.031 1 98.25 28 VAL B O 1
ATOM 1396 N N . LYS B 1 29 ? -4.207 -0.745 6.676 1 97.12 29 LYS B N 1
ATOM 1397 C CA . LYS B 1 29 ? -4.426 -1.852 5.75 1 97.12 29 LYS B CA 1
ATOM 1398 C C . LYS B 1 29 ? -4.293 -3.195 6.457 1 97.12 29 LYS B C 1
ATOM 1400 O O . LYS B 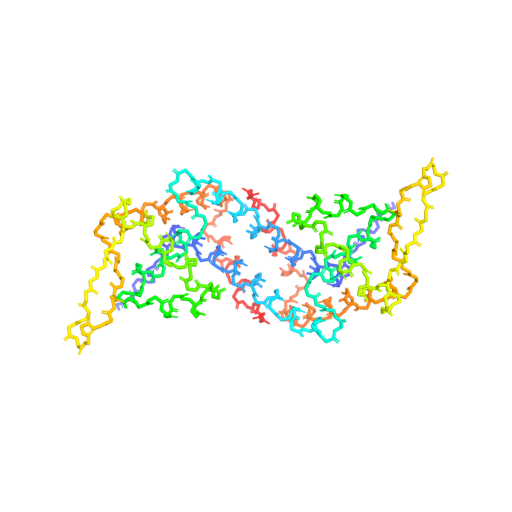1 29 ? -5.129 -4.086 6.277 1 97.12 29 LYS B O 1
ATOM 1405 N N . LYS B 1 30 ? -3.266 -3.359 7.223 1 96.94 30 LYS B N 1
ATOM 1406 C CA . LYS B 1 30 ? -3.021 -4.602 7.953 1 96.94 30 LYS B CA 1
ATOM 1407 C C . LYS B 1 30 ? -4.172 -4.914 8.906 1 96.94 30 LYS B C 1
ATOM 1409 O O . LYS B 1 30 ? -4.668 -6.039 8.938 1 96.94 30 LYS B O 1
ATOM 1414 N N . ASN B 1 31 ? -4.578 -3.957 9.68 1 97.38 31 ASN B N 1
ATOM 1415 C CA . ASN B 1 31 ? -5.629 -4.164 10.664 1 97.38 31 ASN B CA 1
ATOM 1416 C C . ASN B 1 31 ? -6.977 -4.445 10.008 1 97.38 31 ASN B C 1
ATOM 1418 O O . ASN B 1 31 ? -7.73 -5.305 10.461 1 97.38 31 ASN B O 1
ATOM 1422 N N . LEU B 1 32 ? -7.266 -3.795 8.914 1 97.44 32 LEU B N 1
ATOM 1423 C CA . LEU B 1 32 ? -8.5 -4.051 8.18 1 97.44 32 LEU B CA 1
ATOM 1424 C C . LEU B 1 32 ? -8.5 -5.457 7.582 1 97.44 32 LEU B C 1
ATOM 1426 O O . LEU B 1 32 ? -9.516 -6.148 7.605 1 97.44 32 LEU B O 1
ATOM 1430 N N . ARG B 1 33 ? -7.359 -5.809 7.039 1 96.06 33 ARG B N 1
ATOM 1431 C CA . ARG B 1 33 ? -7.242 -7.16 6.504 1 96.06 33 ARG B CA 1
ATOM 1432 C C . ARG B 1 33 ? -7.52 -8.203 7.582 1 96.06 33 ARG B C 1
ATOM 1434 O O . ARG B 1 33 ? -8.227 -9.18 7.336 1 96.06 33 ARG B O 1
ATOM 1441 N N . SER B 1 34 ? -6.938 -7.969 8.719 1 96.31 34 SER B N 1
ATOM 1442 C CA . SER B 1 34 ? -7.145 -8.891 9.836 1 96.31 34 SER B CA 1
ATOM 1443 C C . SER B 1 34 ? -8.617 -8.961 10.219 1 96.31 34 SER B C 1
ATOM 1445 O O . SER B 1 34 ? -9.141 -10.039 10.484 1 96.31 34 SER B O 1
ATOM 1447 N N . MET B 1 35 ? -9.312 -7.887 10.203 1 96.56 35 MET B N 1
ATOM 1448 C CA . MET B 1 35 ? -10.719 -7.812 10.578 1 96.56 35 MET B CA 1
ATOM 1449 C C . MET B 1 35 ? -11.602 -8.477 9.516 1 96.56 35 MET B C 1
ATOM 1451 O O . MET B 1 35 ? -12.539 -9.203 9.852 1 96.56 35 MET B O 1
ATOM 1455 N N . PHE B 1 36 ? -11.242 -8.242 8.266 1 97.12 36 PHE B N 1
ATOM 1456 C CA . PHE B 1 36 ? -12.078 -8.695 7.16 1 97.12 36 PHE B CA 1
ATOM 1457 C C . PHE B 1 36 ? -11.867 -10.188 6.902 1 97.12 36 PHE B C 1
ATOM 1459 O O . PHE B 1 36 ? -12.727 -10.844 6.324 1 97.12 36 PHE B O 1
ATOM 1466 N N . SER B 1 37 ? -10.727 -10.672 7.359 1 96.44 37 SER B N 1
ATOM 1467 C CA . SER B 1 37 ? -10.336 -12.047 7.035 1 96.44 37 SER B CA 1
ATOM 1468 C C . SER B 1 37 ? -11.305 -13.055 7.641 1 96.44 37 SER B C 1
ATOM 1470 O O . SER B 1 37 ? -11.359 -14.203 7.203 1 96.44 37 SER B O 1
ATOM 1472 N N . GLN B 1 38 ? -12.055 -12.648 8.594 1 95.5 38 GLN B N 1
ATOM 1473 C CA . GLN B 1 38 ? -13.062 -13.508 9.203 1 95.5 38 GLN B CA 1
ATOM 1474 C C . GLN B 1 38 ? -14.25 -13.711 8.266 1 95.5 38 GLN B C 1
ATOM 1476 O O . GLN B 1 38 ? -15.031 -14.648 8.438 1 95.5 38 GLN B O 1
ATOM 1481 N N . TYR B 1 39 ? -14.359 -12.82 7.211 1 96.62 39 TYR B N 1
ATOM 1482 C CA . TYR B 1 39 ? -15.523 -12.836 6.328 1 96.62 39 TYR B CA 1
ATOM 1483 C C . TYR B 1 39 ? -15.125 -13.242 4.914 1 96.62 39 TYR B C 1
ATOM 1485 O O . TYR B 1 39 ? -15.805 -14.055 4.285 1 96.62 39 TYR B O 1
ATOM 1493 N N . LEU B 1 40 ? -14.07 -12.695 4.414 1 97.19 40 LEU B N 1
ATOM 1494 C CA . LEU B 1 40 ? -13.609 -12.867 3.043 1 97.19 40 LEU B CA 1
ATOM 1495 C C . LEU B 1 40 ? -12.086 -12.883 2.98 1 97.19 40 LEU B C 1
ATOM 1497 O O . LEU B 1 40 ? -11.422 -12.148 3.713 1 97.19 40 LEU B O 1
ATOM 1501 N N . THR B 1 41 ? -11.625 -13.648 2.08 1 95.81 41 THR B N 1
ATOM 1502 C CA . THR B 1 41 ? -10.211 -13.484 1.745 1 95.81 41 THR B CA 1
ATOM 1503 C C . THR B 1 41 ? -9.977 -12.172 1.006 1 95.81 41 THR B C 1
ATOM 1505 O O . THR B 1 41 ? -10.93 -11.523 0.569 1 95.81 41 THR B O 1
ATOM 1508 N N . ARG B 1 42 ? -8.766 -11.836 0.914 1 94.94 42 ARG B N 1
ATOM 1509 C CA . ARG B 1 42 ? -8.406 -10.594 0.238 1 94.94 42 ARG B CA 1
ATOM 1510 C C . ARG B 1 42 ? -8.938 -10.57 -1.19 1 94.94 42 ARG B C 1
ATOM 1512 O O . ARG B 1 42 ? -9.547 -9.586 -1.616 1 94.94 42 ARG B O 1
ATOM 1519 N N . ASN B 1 43 ? -8.727 -11.641 -1.909 1 96.19 43 ASN B N 1
ATOM 1520 C CA . ASN B 1 43 ? -9.125 -11.695 -3.312 1 96.19 43 ASN B CA 1
ATOM 1521 C C . ASN B 1 43 ? -10.641 -11.719 -3.463 1 96.19 43 ASN B C 1
ATOM 1523 O O . ASN B 1 43 ? -11.188 -11.102 -4.379 1 96.19 43 ASN B O 1
ATOM 1527 N N . GLU B 1 44 ? -11.227 -12.406 -2.57 1 97.06 44 GLU B N 1
ATOM 1528 C CA . GLU B 1 44 ? -12.688 -12.391 -2.57 1 97.06 44 GLU B CA 1
ATOM 1529 C C . GLU B 1 44 ? -13.234 -10.984 -2.371 1 97.06 44 GLU B C 1
ATOM 1531 O O . GLU B 1 44 ? -14.188 -10.578 -3.035 1 97.06 44 GLU B O 1
ATOM 1536 N N . PHE B 1 45 ? -12.625 -10.305 -1.441 1 96.81 45 PHE B N 1
ATOM 1537 C CA . PHE B 1 45 ? -13.039 -8.938 -1.148 1 96.81 45 PHE B CA 1
ATOM 1538 C C . PHE B 1 45 ? -12.922 -8.055 -2.389 1 96.81 45 PHE B C 1
ATOM 1540 O O . PHE B 1 45 ? -13.836 -7.289 -2.697 1 96.81 45 PHE B O 1
ATOM 1547 N N . PHE B 1 46 ? -11.867 -8.172 -3.045 1 95.5 46 PHE B N 1
ATOM 1548 C CA . PHE B 1 46 ? -11.633 -7.344 -4.223 1 95.5 46 PHE B CA 1
ATOM 1549 C C . PHE B 1 46 ? -12.711 -7.594 -5.277 1 95.5 46 PHE B C 1
ATOM 1551 O O . PHE B 1 46 ? -13.242 -6.648 -5.863 1 95.5 46 PHE B O 1
ATOM 1558 N N . ILE B 1 47 ? -13.039 -8.758 -5.496 1 96.06 47 ILE B N 1
ATOM 1559 C CA . ILE B 1 47 ? -14.039 -9.109 -6.496 1 96.06 47 ILE B CA 1
ATOM 1560 C C . ILE B 1 47 ? -15.406 -8.594 -6.059 1 96.06 47 ILE B C 1
ATOM 1562 O O . ILE B 1 47 ? -16.125 -7.965 -6.84 1 96.06 47 ILE B O 1
ATOM 1566 N N . LEU B 1 48 ? -15.734 -8.859 -4.832 1 97.62 48 LEU B N 1
ATOM 1567 C CA . LEU B 1 48 ? -17.031 -8.422 -4.324 1 97.62 48 LEU B CA 1
ATOM 1568 C C . LEU B 1 48 ? -17.156 -6.902 -4.387 1 97.62 48 LEU B C 1
ATOM 1570 O O . LEU B 1 48 ? -18.188 -6.371 -4.793 1 97.62 48 LEU B O 1
ATOM 1574 N N . ARG B 1 49 ? -16.125 -6.27 -3.955 1 96.88 49 ARG B N 1
ATOM 1575 C CA . ARG B 1 49 ? -16.125 -4.809 -3.996 1 96.88 49 ARG B CA 1
ATOM 1576 C C . ARG B 1 49 ? -16.375 -4.301 -5.41 1 96.88 49 ARG B C 1
ATOM 1578 O O . ARG B 1 49 ? -17.219 -3.42 -5.617 1 96.88 49 ARG B O 1
ATOM 1585 N N . SER B 1 50 ? -15.672 -4.828 -6.328 1 96.69 50 SER B N 1
ATOM 1586 C CA . SER B 1 50 ? -15.82 -4.402 -7.715 1 96.69 50 SER B CA 1
ATOM 1587 C C . SER B 1 50 ? -17.25 -4.625 -8.211 1 96.69 50 SER B C 1
ATOM 1589 O O . SER B 1 50 ? -17.828 -3.756 -8.859 1 96.69 50 SER B O 1
ATOM 1591 N N . LEU B 1 51 ? -17.797 -5.715 -7.848 1 96.75 51 LEU B N 1
ATOM 1592 C CA . LEU B 1 51 ? -19.141 -6.055 -8.305 1 96.75 51 LEU B CA 1
ATOM 1593 C C . LEU B 1 51 ? -20.188 -5.184 -7.621 1 96.75 51 LEU B C 1
ATOM 1595 O O . LEU B 1 51 ? -21.234 -4.887 -8.211 1 96.75 51 LEU B O 1
ATOM 1599 N N . CYS B 1 52 ? -19.922 -4.801 -6.402 1 96.31 52 CYS B N 1
ATOM 1600 C CA . CYS B 1 52 ? -20.844 -3.926 -5.688 1 96.31 52 CYS B CA 1
ATOM 1601 C C . CYS B 1 52 ? -20.812 -2.514 -6.262 1 96.31 52 CYS B C 1
ATOM 1603 O O . CYS B 1 52 ? -21.828 -1.803 -6.23 1 96.31 52 CYS B O 1
ATOM 1605 N N . GLN B 1 53 ? -19.703 -2.189 -6.805 1 93.69 53 GLN B N 1
ATOM 1606 C CA . GLN B 1 53 ? -19.531 -0.841 -7.34 1 93.69 53 GLN B CA 1
ATOM 1607 C C . GLN B 1 53 ? -19.906 -0.783 -8.82 1 93.69 53 GLN B C 1
ATOM 1609 O O . GLN B 1 53 ? -20.406 0.241 -9.297 1 93.69 53 GLN B O 1
ATOM 1614 N N . ASN B 1 54 ? -19.531 -1.85 -9.469 1 88.5 54 ASN B N 1
ATOM 1615 C CA . ASN B 1 54 ? -19.75 -1.925 -10.906 1 88.5 54 ASN B CA 1
ATOM 1616 C C . ASN B 1 54 ? -20.422 -3.236 -11.312 1 88.5 54 ASN B C 1
ATOM 1618 O O . ASN B 1 54 ? -19.766 -4.277 -11.383 1 88.5 54 ASN B O 1
ATOM 1622 N N . SER B 1 55 ? -21.703 -3.4 -11.359 1 83.69 55 SER B N 1
ATOM 1623 C CA . SER B 1 55 ? -22.391 -4.609 -11.789 1 83.69 55 SER B CA 1
ATOM 1624 C C . SER B 1 55 ? -23.344 -4.32 -12.945 1 83.69 55 SER B C 1
ATOM 1626 O O . SER B 1 55 ? -23.875 -3.217 -13.047 1 83.69 55 SER B O 1
ATOM 1628 N N . PRO B 1 56 ? -23.516 -5.191 -13.812 1 90.06 56 PRO B N 1
ATOM 1629 C CA . PRO B 1 56 ? -22.875 -6.508 -13.945 1 90.06 56 PRO B CA 1
ATOM 1630 C C . PRO B 1 56 ? -21.516 -6.441 -14.625 1 90.06 56 PRO B C 1
ATOM 1632 O O . PRO B 1 56 ? -21.188 -5.445 -15.273 1 90.06 56 PRO B O 1
ATOM 1635 N N . GLN B 1 57 ? -20.625 -7.438 -14.289 1 94.19 57 GLN B N 1
ATOM 1636 C CA . GLN B 1 57 ? -19.328 -7.539 -14.953 1 94.19 57 GLN B CA 1
ATOM 1637 C C . GLN B 1 57 ? -19.094 -8.945 -15.484 1 94.19 57 GLN B C 1
ATOM 1639 O O . GLN B 1 57 ? -19.641 -9.922 -14.953 1 94.19 57 GLN B O 1
ATOM 1644 N N . ILE B 1 58 ? -18.297 -9.055 -16.516 1 92.5 58 ILE B N 1
ATOM 1645 C CA . ILE B 1 58 ? -17.922 -10.367 -17.047 1 92.5 58 ILE B CA 1
ATOM 1646 C C . ILE B 1 58 ? -16.547 -10.758 -16.484 1 92.5 58 ILE B C 1
ATOM 1648 O O . ILE B 1 58 ? -15.797 -9.906 -16.016 1 92.5 58 ILE B O 1
ATOM 1652 N N . ALA B 1 59 ? -16.312 -12.023 -16.578 1 91.5 59 ALA B N 1
ATOM 1653 C CA . ALA B 1 59 ? -15.078 -12.57 -16.016 1 91.5 59 ALA B CA 1
ATOM 1654 C C . ALA B 1 59 ? -13.844 -11.906 -16.609 1 91.5 59 ALA B C 1
ATOM 1656 O O . ALA B 1 59 ? -12.883 -11.609 -15.898 1 91.5 59 ALA B O 1
ATOM 1657 N N . SER B 1 60 ? -13.898 -11.633 -17.844 1 92.31 60 SER B N 1
ATOM 1658 C CA . SER B 1 60 ? -12.75 -11.055 -18.531 1 92.31 60 SER B CA 1
ATOM 1659 C C . SER B 1 60 ? -12.469 -9.641 -18.047 1 92.31 60 SER B C 1
ATOM 1661 O O . SER B 1 60 ? -11.312 -9.234 -17.938 1 92.31 60 SER B O 1
ATOM 1663 N N . ALA B 1 61 ? -13.508 -8.93 -17.75 1 93.19 61 ALA B N 1
ATOM 1664 C CA . ALA B 1 61 ? -13.352 -7.574 -17.234 1 93.19 61 ALA B CA 1
ATOM 1665 C C . ALA B 1 61 ? -12.695 -7.59 -15.852 1 93.19 61 ALA B C 1
ATOM 1667 O O . ALA B 1 61 ? -11.805 -6.785 -15.578 1 93.19 61 ALA B O 1
ATOM 1668 N N . LEU B 1 62 ? -13.047 -8.492 -15.055 1 94.5 62 LEU B N 1
ATOM 1669 C CA . LEU B 1 62 ? -12.477 -8.633 -13.719 1 94.5 62 LEU B CA 1
ATOM 1670 C C . LEU B 1 62 ? -11.016 -9.086 -13.789 1 94.5 62 LEU B C 1
ATOM 1672 O O . LEU B 1 62 ? -10.172 -8.602 -13.031 1 94.5 62 LEU B O 1
ATOM 1676 N N . SER B 1 63 ? -10.805 -10.016 -14.719 1 94.88 63 SER B N 1
ATOM 1677 C CA . SER B 1 63 ? -9.438 -10.469 -14.938 1 94.88 63 SER B CA 1
ATOM 1678 C C . SER B 1 63 ? -8.516 -9.312 -15.305 1 94.88 63 SER B C 1
ATOM 1680 O O . SER B 1 63 ? -7.426 -9.172 -14.75 1 94.88 63 SER B O 1
ATOM 1682 N N . ASN B 1 64 ? -9.008 -8.445 -16.188 1 93.06 64 ASN B N 1
ATOM 1683 C CA . ASN B 1 64 ? -8.242 -7.289 -16.641 1 93.06 64 ASN B CA 1
ATOM 1684 C C . ASN B 1 64 ? -8.07 -6.258 -15.523 1 93.06 64 ASN B C 1
ATOM 1686 O O . ASN B 1 64 ? -7.004 -5.66 -15.383 1 93.06 64 ASN B O 1
ATOM 1690 N N . GLU B 1 65 ? -9.062 -6.102 -14.75 1 92.44 65 GLU B N 1
ATOM 1691 C CA . GLU B 1 65 ? -9.055 -5.109 -13.672 1 92.44 65 GLU B CA 1
ATOM 1692 C C . GLU B 1 65 ? -8.031 -5.465 -12.602 1 92.44 65 GLU B C 1
ATOM 1694 O O . GLU B 1 65 ? -7.32 -4.59 -12.102 1 92.44 65 GLU B O 1
ATOM 1699 N N . PHE B 1 66 ? -7.84 -6.734 -12.273 1 93.06 66 PHE B N 1
ATOM 1700 C CA . PHE B 1 66 ? -7.035 -7.117 -11.117 1 93.06 66 PHE B CA 1
ATOM 1701 C C . PHE B 1 66 ? -5.781 -7.867 -11.562 1 93.06 66 PHE B C 1
ATOM 1703 O O . PHE B 1 66 ? -4.957 -8.25 -10.727 1 93.06 66 PHE B O 1
ATOM 1710 N N . GLN B 1 67 ? -5.715 -8.039 -12.867 1 92 67 GLN B N 1
ATOM 1711 C CA . GLN B 1 67 ? -4.594 -8.781 -13.438 1 92 67 GLN B CA 1
ATOM 1712 C C . GLN B 1 67 ? -4.512 -10.188 -12.844 1 92 67 GLN B C 1
ATOM 1714 O O . GLN B 1 67 ? -3.439 -10.633 -12.422 1 92 67 GLN B O 1
ATOM 1719 N N . PHE B 1 68 ? -5.672 -10.766 -12.75 1 93 68 PHE B N 1
ATOM 1720 C CA . PHE B 1 68 ? -5.809 -12.156 -12.352 1 93 68 PHE B CA 1
ATOM 1721 C C . PHE B 1 68 ? -5.98 -13.055 -13.578 1 93 68 PHE B C 1
ATOM 1723 O O . PHE B 1 68 ? -6.488 -12.617 -14.609 1 93 68 PHE B O 1
ATOM 1730 N N . SER B 1 69 ? -5.617 -14.281 -13.445 1 94 69 SER B N 1
ATOM 1731 C CA . SER B 1 69 ? -5.875 -15.25 -14.5 1 94 69 SER B CA 1
ATOM 1732 C C . SER B 1 69 ? -7.355 -15.609 -14.57 1 94 69 SER B C 1
ATOM 1734 O O . SER B 1 69 ? -8.086 -15.469 -13.586 1 94 69 SER B O 1
ATOM 1736 N N . ALA B 1 70 ? -7.703 -16.078 -15.711 1 92.75 70 ALA B N 1
ATOM 1737 C CA . ALA B 1 70 ? -9.078 -16.531 -15.891 1 92.75 70 ALA B CA 1
ATOM 1738 C C . ALA B 1 70 ? -9.43 -17.625 -14.906 1 92.75 70 ALA B C 1
ATOM 1740 O O . ALA B 1 70 ? -10.539 -17.672 -14.367 1 92.75 70 ALA B O 1
ATOM 1741 N N . SER B 1 71 ? -8.5 -18.422 -14.711 1 95.81 71 SER B N 1
ATOM 1742 C CA . SER B 1 71 ? -8.703 -19.531 -13.781 1 95.81 71 SER B CA 1
ATOM 1743 C C . SER B 1 71 ? -8.93 -19.031 -12.367 1 95.81 71 SER B C 1
ATOM 1745 O O . SER B 1 71 ? -9.789 -19.547 -11.641 1 95.81 71 SER B O 1
ATOM 1747 N N . MET B 1 72 ? -8.203 -18 -11.93 1 96.06 72 MET B N 1
ATOM 1748 C CA . MET B 1 72 ? -8.352 -17.422 -10.602 1 96.06 72 MET B CA 1
ATOM 1749 C C . MET B 1 72 ? -9.719 -16.75 -10.445 1 96.06 72 MET B C 1
ATOM 1751 O O . MET B 1 72 ? -10.383 -16.922 -9.422 1 96.06 72 MET B O 1
ATOM 1755 N N . ILE B 1 73 ? -10.086 -16.062 -11.43 1 96.19 73 ILE B N 1
ATOM 1756 C CA . ILE B 1 73 ? -11.383 -15.391 -11.398 1 96.19 73 ILE B CA 1
ATOM 1757 C C . ILE B 1 73 ? -12.5 -16.422 -11.281 1 96.19 73 ILE B C 1
ATOM 1759 O O . ILE B 1 73 ? -13.43 -16.266 -10.484 1 96.19 73 ILE B O 1
ATOM 1763 N N . THR B 1 74 ? -12.43 -17.453 -12.102 1 95.12 74 THR B N 1
ATOM 1764 C CA . THR B 1 74 ? -13.43 -18.5 -12.078 1 95.12 74 THR B CA 1
ATOM 1765 C C . THR B 1 74 ? -13.523 -19.125 -10.695 1 95.12 74 THR B C 1
ATOM 1767 O O . THR B 1 74 ? -14.625 -19.312 -10.156 1 95.12 74 THR B O 1
ATOM 1770 N N . ALA B 1 75 ? -12.367 -19.406 -10.148 1 97.06 75 ALA B N 1
ATOM 1771 C CA . ALA B 1 75 ? -12.328 -20.016 -8.82 1 97.06 75 ALA B CA 1
ATOM 1772 C C . ALA B 1 75 ? -12.945 -19.078 -7.777 1 97.06 75 ALA B C 1
ATOM 1774 O O . ALA B 1 75 ? -13.719 -19.531 -6.926 1 97.06 75 ALA B O 1
ATOM 1775 N N . LEU B 1 76 ? -12.586 -17.859 -7.801 1 97.19 76 LEU B N 1
ATOM 1776 C CA . LEU B 1 76 ? -13.109 -16.875 -6.859 1 97.19 76 LEU B CA 1
ATOM 1777 C C . LEU B 1 76 ? -14.617 -16.688 -7.039 1 97.19 76 LEU B C 1
ATOM 1779 O O . LEU B 1 76 ? -15.352 -16.578 -6.055 1 97.19 76 LEU B O 1
ATOM 1783 N N . ALA B 1 77 ? -15.023 -16.656 -8.266 1 96.12 77 ALA B N 1
ATOM 1784 C CA . ALA B 1 77 ? -16.453 -16.531 -8.562 1 96.12 77 ALA B CA 1
ATOM 1785 C C . ALA B 1 77 ? -17.219 -17.734 -8.031 1 96.12 77 ALA B C 1
ATOM 1787 O O . ALA B 1 77 ? -18.312 -17.594 -7.477 1 96.12 77 ALA B O 1
ATOM 1788 N N . ASP B 1 78 ? -16.719 -18.906 -8.273 1 96.75 78 ASP B N 1
ATOM 1789 C CA . ASP B 1 78 ? -17.328 -20.109 -7.758 1 96.75 78 ASP B CA 1
ATOM 1790 C C . ASP B 1 78 ? -17.484 -20.047 -6.238 1 96.75 78 ASP B C 1
ATOM 1792 O O . ASP B 1 78 ? -18.562 -20.344 -5.707 1 96.75 78 ASP B O 1
ATOM 1796 N N . GLU B 1 79 ? -16.422 -19.609 -5.578 1 97.69 79 GLU B N 1
ATOM 1797 C CA . GLU B 1 79 ? -16.422 -19.531 -4.121 1 97.69 79 GLU B CA 1
ATOM 1798 C C . GLU B 1 79 ? -17.453 -18.516 -3.631 1 97.69 79 GLU B C 1
ATOM 1800 O O . GLU B 1 79 ? -18.219 -18.797 -2.709 1 97.69 79 GLU B O 1
ATOM 1805 N N . LEU B 1 80 ? -17.5 -17.359 -4.219 1 98.06 80 LEU B N 1
ATOM 1806 C CA . LEU B 1 80 ? -18.422 -16.297 -3.816 1 98.06 80 LEU B CA 1
ATOM 1807 C C . LEU B 1 80 ? -19.859 -16.672 -4.117 1 98.06 80 LEU B C 1
ATOM 1809 O O . LEU B 1 80 ? -20.781 -16.281 -3.379 1 98.06 80 LEU B O 1
ATOM 1813 N N . THR B 1 81 ? -20.078 -17.406 -5.215 1 97.62 81 THR B N 1
ATOM 1814 C CA . THR B 1 81 ? -21.406 -17.922 -5.535 1 97.62 81 THR B CA 1
ATOM 1815 C C . THR B 1 81 ? -21.875 -18.922 -4.488 1 97.62 81 THR B C 1
ATOM 1817 O O . THR B 1 81 ? -23.016 -18.875 -4.035 1 97.62 81 THR B O 1
ATOM 1820 N N . LYS B 1 82 ? -21 -19.766 -4.164 1 97.56 82 LYS B N 1
ATOM 1821 C CA . LYS B 1 82 ? -21.297 -20.766 -3.135 1 97.56 82 LYS B CA 1
ATOM 1822 C C . LYS B 1 82 ? -21.688 -20.094 -1.816 1 97.56 82 LYS B C 1
ATOM 1824 O O . LYS B 1 82 ? -22.562 -20.562 -1.105 1 97.56 82 LYS B O 1
ATOM 1829 N N . LYS B 1 83 ? -21.031 -18.969 -1.498 1 97.5 83 LYS B N 1
ATOM 1830 C CA . LYS B 1 83 ? -21.281 -18.219 -0.271 1 97.5 83 LYS B CA 1
ATOM 1831 C C . LYS B 1 83 ? -22.562 -17.391 -0.388 1 97.5 83 LYS B C 1
ATOM 1833 O O . LYS B 1 83 ? -22.984 -16.75 0.579 1 97.5 83 LYS B O 1
ATOM 1838 N N . GLY B 1 84 ? -23.125 -17.375 -1.632 1 98.06 84 GLY B N 1
ATOM 1839 C CA . GLY B 1 84 ? -24.344 -16.625 -1.874 1 98.06 84 GLY B CA 1
ATOM 1840 C C . GLY B 1 84 ? -24.109 -15.141 -2.045 1 98.06 84 GLY B C 1
ATOM 1841 O O . GLY B 1 84 ? -25.047 -14.344 -1.957 1 98.06 84 GLY B O 1
ATOM 1842 N N . LEU B 1 85 ? -22.844 -14.711 -2.316 1 98.38 85 LEU B N 1
ATOM 1843 C CA . LEU B 1 85 ? -22.484 -13.305 -2.316 1 98.38 85 LEU B CA 1
ATOM 1844 C C . LEU B 1 85 ? -22.547 -12.727 -3.727 1 98.38 85 LEU B C 1
ATOM 1846 O O . LEU B 1 85 ? -22.688 -11.516 -3.898 1 98.38 85 LEU B O 1
ATOM 1850 N N . ILE B 1 86 ? -22.391 -13.602 -4.727 1 98.06 86 ILE B N 1
ATOM 1851 C CA . ILE B 1 86 ? -22.547 -13.156 -6.105 1 98.06 86 ILE B CA 1
ATOM 1852 C C . ILE B 1 86 ? -23.391 -14.172 -6.875 1 98.06 86 ILE B C 1
ATOM 1854 O O . ILE B 1 86 ? -23.594 -15.297 -6.414 1 98.06 86 ILE B O 1
ATOM 1858 N N . SER B 1 87 ? -23.953 -13.773 -8.016 1 97.25 87 SER B N 1
ATOM 1859 C CA . SER B 1 87 ? -24.703 -14.641 -8.922 1 97.25 87 SER B CA 1
ATOM 1860 C C . SER B 1 87 ? -24.141 -14.586 -10.336 1 97.25 87 SER B C 1
ATOM 1862 O O . SER B 1 87 ? -23.438 -13.625 -10.695 1 97.25 87 SER B O 1
ATOM 1864 N N . ARG B 1 88 ? -24.391 -15.641 -11 1 94.19 88 ARG B N 1
ATOM 1865 C CA . ARG B 1 88 ? -24.047 -15.758 -12.414 1 94.19 88 ARG B CA 1
ATOM 1866 C C . ARG B 1 88 ? -25.297 -15.766 -13.289 1 94.19 88 ARG B C 1
ATOM 1868 O O . ARG B 1 88 ? -26.219 -16.547 -13.047 1 94.19 88 ARG B O 1
ATOM 1875 N N . GLU B 1 89 ? -25.266 -14.828 -14.164 1 91.31 89 GLU B N 1
ATOM 1876 C CA . GLU B 1 89 ? -26.406 -14.789 -15.078 1 91.31 89 GLU B CA 1
ATOM 1877 C C . GLU B 1 89 ? -25.938 -14.672 -16.531 1 91.31 89 GLU B C 1
ATOM 1879 O O . GLU B 1 89 ? -24.969 -13.977 -16.828 1 91.31 89 GLU B O 1
ATOM 1884 N N . ARG B 1 90 ? -26.703 -15.266 -17.359 1 90 90 ARG B N 1
ATOM 1885 C CA . ARG B 1 90 ? -26.391 -15.117 -18.781 1 90 90 ARG B CA 1
ATOM 1886 C C . ARG B 1 90 ? -26.875 -13.766 -19.297 1 90 90 ARG B C 1
ATOM 1888 O O . ARG B 1 90 ? -27.938 -13.289 -18.922 1 90 90 ARG B O 1
ATOM 1895 N N . SER B 1 91 ? -25.984 -13.203 -20.141 1 87.06 91 SER B N 1
ATOM 1896 C CA . SER B 1 91 ? -26.344 -11.922 -20.734 1 87.06 91 SER B CA 1
ATOM 1897 C C . SER B 1 91 ? -27.562 -12.039 -21.625 1 87.06 91 SER B C 1
ATOM 1899 O O . SER B 1 91 ? -27.719 -13.023 -22.359 1 87.06 91 SER B O 1
ATOM 1901 N N . GLU B 1 92 ? -28.359 -11.047 -21.484 1 84.38 92 GLU B N 1
ATOM 1902 C CA . GLU B 1 92 ? -29.516 -11 -22.359 1 84.38 92 GLU B CA 1
ATOM 1903 C C . GLU B 1 92 ? -29.109 -10.695 -23.797 1 84.38 92 GLU B C 1
ATOM 1905 O O . GLU B 1 92 ? -29.781 -11.133 -24.75 1 84.38 92 GLU B O 1
ATOM 1910 N N . ARG B 1 93 ? -28.016 -9.969 -23.828 1 85.25 93 ARG B N 1
ATOM 1911 C CA . ARG B 1 93 ? -27.547 -9.531 -25.141 1 85.25 93 ARG B CA 1
ATOM 1912 C C . ARG B 1 93 ? -26.781 -10.648 -25.844 1 85.25 93 ARG B C 1
ATOM 1914 O O . ARG B 1 93 ? -26.891 -10.812 -27.062 1 85.25 93 ARG B O 1
ATOM 1921 N N . ASP B 1 94 ? -26.094 -11.375 -25.141 1 86.44 94 ASP B N 1
ATOM 1922 C CA . ASP B 1 94 ? -25.281 -12.484 -25.641 1 86.44 94 ASP B CA 1
ATOM 1923 C C . ASP B 1 94 ? -25.312 -13.656 -24.656 1 86.44 94 ASP B C 1
ATOM 1925 O O . ASP B 1 94 ? -24.578 -13.656 -23.656 1 86.44 94 ASP B O 1
ATOM 1929 N N . ARG B 1 95 ? -25.984 -14.594 -24.953 1 85.62 95 ARG B N 1
ATOM 1930 C CA . ARG B 1 95 ? -26.266 -15.688 -24.031 1 85.62 95 ARG B CA 1
ATOM 1931 C C . ARG B 1 95 ? -25.016 -16.531 -23.797 1 85.62 95 ARG B C 1
ATOM 1933 O O . ARG B 1 95 ? -24.969 -17.328 -22.859 1 85.62 95 ARG B O 1
ATOM 1940 N N . ARG B 1 96 ? -24.078 -16.344 -24.516 1 86.75 96 ARG B N 1
ATOM 1941 C CA . ARG B 1 96 ? -22.828 -17.047 -24.328 1 86.75 96 ARG B CA 1
ATOM 1942 C C . ARG B 1 96 ? -21.969 -16.391 -23.25 1 86.75 96 ARG B C 1
ATOM 1944 O O . ARG B 1 96 ? -21.031 -16.984 -22.734 1 86.75 96 ARG B O 1
ATOM 1951 N N . VAL B 1 97 ? -22.406 -15.211 -23 1 89.31 97 VAL B N 1
ATOM 1952 C CA . VAL B 1 97 ? -21.625 -14.43 -22.031 1 89.31 97 VAL B CA 1
ATOM 1953 C C . VAL B 1 97 ? -22.25 -14.562 -20.641 1 89.31 97 VAL B C 1
ATOM 1955 O O . VAL B 1 97 ? -23.469 -14.438 -20.484 1 89.31 97 VAL B O 1
ATOM 1958 N N . VAL B 1 98 ? -21.406 -14.906 -19.75 1 90.75 98 VAL B N 1
ATOM 1959 C CA . VAL B 1 98 ? -21.859 -14.992 -18.359 1 90.75 98 VAL B CA 1
ATOM 1960 C C . VAL B 1 98 ? -21.516 -13.703 -17.625 1 90.75 98 VAL B C 1
ATOM 1962 O O . VAL B 1 98 ? -20.375 -13.234 -17.672 1 90.75 98 VAL B O 1
ATOM 1965 N N . GLU B 1 99 ? -22.547 -13.172 -16.969 1 95.06 99 GLU B N 1
ATOM 1966 C CA . GLU B 1 99 ? -22.375 -11.953 -16.188 1 95.06 99 GLU B CA 1
ATOM 1967 C C . GLU B 1 99 ? -22.391 -12.242 -14.695 1 95.06 99 GLU B C 1
ATOM 1969 O O . GLU B 1 99 ? -23.203 -13.055 -14.227 1 95.06 99 GLU B O 1
ATOM 1974 N N . LEU B 1 100 ? -21.469 -11.562 -14.016 1 96.62 100 LEU B N 1
ATOM 1975 C CA . LEU B 1 100 ? -21.391 -11.672 -12.562 1 96.62 100 LEU B CA 1
ATOM 1976 C C . LEU B 1 100 ? -22.016 -10.453 -11.883 1 96.62 100 LEU B C 1
ATOM 1978 O O . LEU B 1 100 ? -21.781 -9.32 -12.32 1 96.62 100 LEU B O 1
ATOM 1982 N N . GLN B 1 101 ? -22.797 -10.773 -10.82 1 96.69 101 GLN B N 1
ATOM 1983 C CA . GLN B 1 101 ? -23.453 -9.688 -10.078 1 96.69 101 GLN B CA 1
ATOM 1984 C C . GLN B 1 101 ? -23.422 -9.953 -8.578 1 96.69 101 GLN B C 1
ATOM 1986 O O . GLN B 1 101 ? -23.531 -11.102 -8.141 1 96.69 101 GLN B O 1
ATOM 1991 N N . ALA B 1 102 ? -23.297 -8.812 -7.875 1 97.62 102 ALA B N 1
ATOM 1992 C CA . ALA B 1 102 ? -23.453 -8.961 -6.434 1 97.62 102 ALA B CA 1
ATOM 1993 C C . ALA B 1 102 ? -24.906 -9.242 -6.07 1 97.62 102 ALA B C 1
ATOM 1995 O O . ALA B 1 102 ? -25.828 -8.641 -6.633 1 97.62 102 ALA B O 1
ATOM 1996 N N . THR B 1 103 ? -25.125 -10.219 -5.195 1 97.62 103 THR B N 1
ATOM 1997 C CA . THR B 1 103 ? -26.453 -10.453 -4.664 1 97.62 103 THR B CA 1
ATOM 1998 C C . THR B 1 103 ? -26.797 -9.43 -3.588 1 97.62 103 THR B C 1
ATOM 2000 O O . THR B 1 103 ? -25.953 -8.617 -3.211 1 97.62 103 THR B O 1
ATOM 2003 N N . GLU B 1 104 ? -28.078 -9.492 -3.135 1 97.62 104 GLU B N 1
ATOM 2004 C CA . GLU B 1 104 ? -28.453 -8.648 -2.004 1 97.62 104 GLU B CA 1
ATOM 2005 C C . GLU B 1 104 ? -27.625 -8.984 -0.767 1 97.62 104 GLU B C 1
ATOM 2007 O O . GLU B 1 104 ? -27.219 -8.078 -0.026 1 97.62 104 GLU B O 1
ATOM 2012 N N . GLU B 1 105 ? -27.328 -10.227 -0.63 1 98.12 105 GLU B N 1
ATOM 2013 C CA . GLU B 1 105 ? -26.5 -10.664 0.486 1 98.12 105 GLU B CA 1
ATOM 2014 C C . GLU B 1 105 ? -25.062 -10.164 0.326 1 98.12 105 GLU B C 1
ATOM 2016 O O . GLU B 1 105 ? -24.422 -9.781 1.306 1 98.12 105 GLU B O 1
ATOM 2021 N N . GLY B 1 106 ? -24.578 -10.195 -0.888 1 98.19 106 GLY B N 1
ATOM 2022 C CA . GLY B 1 106 ? -23.25 -9.688 -1.171 1 98.19 106 GLY B CA 1
ATOM 2023 C C . GLY B 1 106 ? -23.125 -8.195 -0.903 1 98.19 106 GLY B C 1
ATOM 2024 O O . GLY B 1 106 ? -22.125 -7.754 -0.311 1 98.19 106 GLY B O 1
ATOM 2025 N N . ARG B 1 107 ? -24.109 -7.461 -1.264 1 97.94 107 ARG B N 1
ATOM 2026 C CA . ARG B 1 107 ? -24.125 -6.02 -1.028 1 97.94 107 ARG B CA 1
ATOM 2027 C C . ARG B 1 107 ? -24.219 -5.711 0.462 1 97.94 107 ARG B C 1
ATOM 2029 O O . ARG B 1 107 ? -23.562 -4.793 0.952 1 97.94 107 ARG B O 1
ATOM 2036 N N . ALA B 1 108 ? -25.031 -6.516 1.107 1 98.25 108 ALA B N 1
ATOM 2037 C CA . ALA B 1 108 ? -25.188 -6.328 2.547 1 98.25 108 ALA B CA 1
ATOM 2038 C C . ALA B 1 108 ? -23.875 -6.594 3.281 1 98.25 108 ALA B C 1
ATOM 2040 O O . ALA B 1 108 ? -23.5 -5.848 4.191 1 98.25 108 ALA B O 1
ATOM 2041 N N . LEU B 1 109 ? -23.156 -7.598 2.879 1 98.19 109 LEU B N 1
ATOM 2042 C CA . LEU B 1 109 ? -21.875 -7.906 3.504 1 98.19 109 LEU B CA 1
ATOM 2043 C C . LEU B 1 109 ? -20.859 -6.805 3.23 1 98.19 109 LEU B C 1
ATOM 2045 O O . LEU B 1 109 ? -20.141 -6.379 4.137 1 98.19 109 LEU B O 1
ATOM 2049 N N . PHE B 1 110 ? -20.875 -6.34 2.037 1 97.62 110 PHE B N 1
ATOM 2050 C CA . PHE B 1 110 ? -19.953 -5.27 1.673 1 97.62 110 PHE B CA 1
ATOM 2051 C C . PHE B 1 110 ? -20.219 -4.023 2.516 1 97.62 110 PHE B C 1
ATOM 2053 O O . PHE B 1 110 ? -19.281 -3.406 3.023 1 97.62 110 PHE B O 1
ATOM 2060 N N . GLU B 1 111 ? -21.422 -3.719 2.682 1 97.31 111 GLU B N 1
ATOM 2061 C CA . GLU B 1 111 ? -21.797 -2.559 3.488 1 97.31 111 GLU B CA 1
ATOM 2062 C C . GLU B 1 111 ? -21.391 -2.746 4.945 1 97.31 111 GLU B C 1
ATOM 2064 O O . GLU B 1 111 ? -20.938 -1.802 5.598 1 97.31 111 GLU B O 1
ATOM 2069 N N . THR B 1 112 ? -21.578 -3.93 5.41 1 97.75 112 THR B N 1
ATOM 2070 C CA . THR B 1 112 ? -21.172 -4.254 6.77 1 97.75 112 THR B CA 1
ATOM 2071 C C . THR B 1 112 ? -19.656 -4.062 6.934 1 97.75 112 THR B C 1
ATOM 2073 O O . THR B 1 112 ? -19.203 -3.482 7.922 1 97.75 112 THR B O 1
ATOM 2076 N N . LEU B 1 113 ? -18.906 -4.5 5.984 1 97.75 113 LEU B N 1
ATOM 2077 C CA . LEU B 1 113 ? -17.453 -4.363 6.031 1 97.75 113 LEU B CA 1
ATOM 2078 C C . LEU B 1 113 ? -17.047 -2.896 5.949 1 97.75 113 LEU B C 1
ATOM 2080 O O . LEU B 1 113 ? -16.125 -2.465 6.645 1 97.75 113 LEU B O 1
ATOM 2084 N N . GLU B 1 114 ? -17.734 -2.148 5.152 1 96.5 114 GLU B N 1
ATOM 2085 C CA . GLU B 1 114 ? -17.469 -0.718 5.051 1 96.5 114 GLU B CA 1
ATOM 2086 C C . GLU B 1 114 ? -17.75 -0.008 6.371 1 96.5 114 GLU B C 1
ATOM 2088 O O . GLU B 1 114 ? -17 0.879 6.777 1 96.5 114 GLU B O 1
ATOM 2093 N N . ASP B 1 115 ? -18.797 -0.397 7.02 1 97.5 115 ASP B N 1
ATOM 2094 C CA . ASP B 1 115 ? -19.141 0.173 8.32 1 97.5 115 ASP B CA 1
ATOM 2095 C C . ASP B 1 115 ? -18.094 -0.196 9.375 1 97.5 115 ASP B C 1
ATOM 2097 O O . ASP B 1 115 ? -17.719 0.636 10.203 1 97.5 115 ASP B O 1
ATOM 2101 N N . MET B 1 116 ? -17.641 -1.432 9.305 1 97.56 116 MET B N 1
ATOM 2102 C CA . MET B 1 116 ? -16.578 -1.876 10.211 1 97.56 116 MET B CA 1
ATOM 2103 C C . MET B 1 116 ? -15.305 -1.057 10.008 1 97.56 116 MET B C 1
ATOM 2105 O O . MET B 1 116 ? -14.648 -0.679 10.977 1 97.56 116 MET B O 1
ATOM 2109 N N . LYS B 1 117 ? -14.984 -0.803 8.797 1 98 117 LYS B N 1
ATOM 2110 C CA . LYS B 1 117 ? -13.82 0.023 8.477 1 98 117 LYS B CA 1
ATOM 2111 C C . LYS B 1 117 ? -13.953 1.414 9.094 1 98 117 LYS B C 1
ATOM 2113 O O . LYS B 1 117 ? -13.023 1.906 9.734 1 98 117 LYS B O 1
ATOM 2118 N N . ILE B 1 118 ? -15.102 2.004 8.93 1 97.94 118 ILE B N 1
ATOM 2119 C CA . ILE B 1 118 ? -15.297 3.365 9.414 1 97.94 118 ILE B CA 1
ATOM 2120 C C . ILE B 1 118 ? -15.242 3.383 10.945 1 97.94 118 ILE B C 1
ATOM 2122 O O . ILE B 1 118 ? -14.656 4.289 11.539 1 97.94 118 ILE B O 1
ATOM 2126 N N . GLU B 1 119 ? -15.82 2.416 11.547 1 97.81 119 GLU B N 1
ATOM 2127 C CA . GLU B 1 119 ? -15.773 2.33 13 1 97.81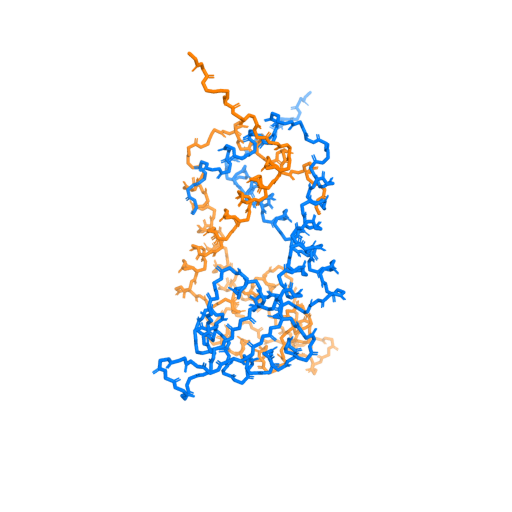 119 GLU B CA 1
ATOM 2128 C C . GLU B 1 119 ? -14.336 2.176 13.5 1 97.81 119 GLU B C 1
ATOM 2130 O O . GLU B 1 119 ? -13.945 2.803 14.484 1 97.81 119 GLU B O 1
ATOM 2135 N N . TYR B 1 120 ? -13.602 1.342 12.883 1 98.12 120 TYR B N 1
ATOM 2136 C CA . TYR B 1 120 ? -12.18 1.187 13.188 1 98.12 120 TYR B CA 1
ATOM 2137 C C . TYR B 1 120 ? -11.445 2.512 13.039 1 98.12 120 TYR B C 1
ATOM 2139 O O . TYR B 1 120 ? -10.664 2.896 13.914 1 98.12 120 TYR B O 1
ATOM 2147 N N . LEU B 1 121 ? -11.742 3.213 11.906 1 98.25 121 LEU B N 1
ATOM 2148 C CA . LEU B 1 121 ? -11.078 4.484 11.648 1 98.25 121 LEU B CA 1
ATOM 2149 C C . LEU B 1 121 ? -11.477 5.527 12.695 1 98.25 121 LEU B C 1
ATOM 2151 O O . LEU B 1 121 ? -10.656 6.371 13.07 1 98.25 121 LEU B O 1
ATOM 2155 N N . MET B 1 122 ? -12.719 5.473 13.133 1 97.75 122 MET B N 1
ATOM 2156 C CA . MET B 1 122 ? -13.164 6.352 14.211 1 97.75 122 MET B CA 1
ATOM 2157 C C . MET B 1 122 ? -12.312 6.152 15.461 1 97.75 122 MET B C 1
ATOM 2159 O O . MET B 1 122 ? -11.977 7.117 16.156 1 97.75 122 MET B O 1
ATOM 2163 N N . ASP B 1 123 ? -11.898 4.895 15.695 1 97.62 123 ASP B N 1
ATOM 2164 C CA . ASP B 1 123 ? -11.031 4.59 16.828 1 97.62 123 ASP B CA 1
ATOM 2165 C C . ASP B 1 123 ? -9.609 5.09 16.594 1 97.62 123 ASP B C 1
ATOM 2167 O O . ASP B 1 123 ? -8.984 5.652 17.5 1 97.62 123 ASP B O 1
ATOM 2171 N N . VAL B 1 124 ? -9.141 4.934 15.406 1 97.94 124 VAL B N 1
ATOM 2172 C CA . VAL B 1 124 ? -7.785 5.344 15.031 1 97.94 124 VAL B CA 1
ATOM 2173 C C . VAL B 1 124 ? -7.637 6.852 15.219 1 97.94 124 VAL B C 1
ATOM 2175 O O . VAL B 1 124 ? -6.59 7.328 15.664 1 97.94 124 VAL B O 1
ATOM 2178 N N . PHE B 1 125 ? -8.734 7.582 14.938 1 98 125 PHE B N 1
ATOM 2179 C CA . PHE B 1 125 ? -8.68 9.039 14.945 1 98 125 PHE B CA 1
ATOM 2180 C C . PHE B 1 125 ? -9.375 9.594 16.172 1 98 125 PHE B C 1
ATOM 2182 O O . PHE B 1 125 ? -9.742 10.773 16.219 1 98 125 PHE B O 1
ATOM 2189 N N . THR B 1 126 ? -9.516 8.797 17.203 1 96.44 126 THR B N 1
ATOM 2190 C CA . THR B 1 126 ? -10.32 9.141 18.359 1 96.44 126 THR B CA 1
ATOM 2191 C C . THR B 1 126 ? -9.797 10.406 19.031 1 96.44 126 THR B C 1
ATOM 2193 O O . THR B 1 126 ? -10.578 11.219 19.516 1 96.44 126 THR B O 1
ATOM 2196 N N . ASP B 1 127 ? -8.523 10.664 18.969 1 96.19 127 ASP B N 1
ATOM 2197 C CA . ASP B 1 127 ? -7.918 11.773 19.719 1 96.19 127 ASP B CA 1
ATOM 2198 C C . ASP B 1 127 ? -7.738 13 18.828 1 96.19 127 ASP B C 1
ATOM 2200 O O . ASP B 1 127 ? -7.102 13.977 19.219 1 96.19 127 ASP B O 1
ATOM 2204 N N . PHE B 1 128 ? -8.312 12.938 17.672 1 98 128 PHE B N 1
ATOM 2205 C CA . PHE B 1 128 ? -8.273 14.078 16.766 1 98 128 PHE B CA 1
ATOM 2206 C C . PHE B 1 128 ? -9.547 14.906 16.875 1 98 128 PHE B C 1
ATOM 2208 O O . PHE B 1 128 ? -10.648 14.367 16.938 1 98 128 PHE B O 1
ATOM 2215 N N . SER B 1 129 ? -9.422 16.203 16.953 1 97.81 129 SER B N 1
ATOM 2216 C CA . SER B 1 129 ? -10.57 17.078 16.812 1 97.81 129 SER B CA 1
ATOM 2217 C C . SER B 1 129 ? -11.031 17.156 15.359 1 97.81 129 SER B C 1
ATOM 2219 O O . SER B 1 129 ? -10.281 16.797 14.445 1 97.81 129 SER B O 1
ATOM 2221 N N . ASP B 1 130 ? -12.234 17.609 15.156 1 97.5 130 ASP B N 1
ATOM 2222 C CA . ASP B 1 130 ? -12.719 17.797 13.797 1 97.5 130 ASP B CA 1
ATOM 2223 C C . ASP B 1 130 ? -11.812 18.766 13.031 1 97.5 130 ASP B C 1
ATOM 2225 O O . ASP B 1 130 ? -11.539 18.547 11.844 1 97.5 130 ASP B O 1
ATOM 2229 N N . ASP B 1 131 ? -11.305 19.734 13.703 1 97.62 131 ASP B N 1
ATOM 2230 C CA . ASP B 1 131 ? -10.422 20.719 13.07 1 97.62 131 ASP B CA 1
ATOM 2231 C C . ASP B 1 131 ? -9.109 20.062 12.641 1 97.62 131 ASP B C 1
ATOM 2233 O O . ASP B 1 131 ? -8.57 20.406 11.578 1 97.62 131 ASP B O 1
ATOM 2237 N N . GLU B 1 132 ? -8.617 19.172 13.453 1 97.88 132 GLU B N 1
ATOM 2238 C CA . GLU B 1 132 ? -7.375 18.469 13.125 1 97.88 132 GLU B CA 1
ATOM 2239 C C . GLU B 1 132 ? -7.57 17.547 11.922 1 97.88 132 GLU B C 1
ATOM 2241 O O . GLU B 1 132 ? -6.68 17.406 11.086 1 97.88 132 GLU B O 1
ATOM 2246 N N . LEU B 1 133 ? -8.727 16.953 11.875 1 98.12 133 LEU B N 1
ATOM 2247 C CA . LEU B 1 133 ? -9.039 16.094 10.734 1 98.12 133 LEU B CA 1
ATOM 2248 C C . LEU B 1 133 ? -9.133 16.906 9.453 1 98.12 133 LEU B C 1
ATOM 2250 O O . LEU B 1 133 ? -8.609 16.5 8.414 1 98.12 133 LEU B O 1
ATOM 2254 N N . ILE B 1 134 ? -9.742 18.016 9.539 1 97.94 134 ILE B N 1
ATOM 2255 C CA . ILE B 1 134 ? -9.875 18.891 8.383 1 97.94 134 ILE B CA 1
ATOM 2256 C C . ILE B 1 134 ? -8.492 19.375 7.941 1 97.94 134 ILE B C 1
ATOM 2258 O O . ILE B 1 134 ? -8.18 19.359 6.746 1 97.94 134 ILE B O 1
ATOM 2262 N N . LEU B 1 135 ? -7.656 19.734 8.898 1 97.88 135 LEU B N 1
ATOM 2263 C CA . LEU B 1 135 ? -6.301 20.188 8.609 1 97.88 135 LEU B CA 1
ATOM 2264 C C . LEU B 1 135 ? -5.48 19.078 7.957 1 97.88 135 LEU B C 1
ATOM 2266 O O . LEU B 1 135 ? -4.773 19.312 6.977 1 97.88 135 LEU B O 1
ATOM 2270 N N . LEU B 1 136 ? -5.586 17.891 8.516 1 98.19 136 LEU B N 1
ATOM 2271 C CA . LEU B 1 136 ? -4.879 16.75 7.953 1 98.19 136 LEU B CA 1
ATOM 2272 C C . LEU B 1 136 ? -5.289 16.516 6.504 1 98.19 136 LEU B C 1
ATOM 2274 O O . LEU B 1 136 ? -4.434 16.375 5.625 1 98.19 136 LEU B O 1
ATOM 2278 N N . SER B 1 137 ? -6.555 16.5 6.23 1 98.06 137 SER B N 1
ATOM 2279 C CA . SER B 1 137 ? -7.066 16.297 4.879 1 98.06 137 SER B CA 1
ATOM 2280 C C . SER B 1 137 ? -6.598 17.391 3.934 1 98.06 137 SER B C 1
ATOM 2282 O O . SER B 1 137 ? -6.215 17.109 2.795 1 98.06 137 SER B O 1
ATOM 2284 N N . ARG B 1 138 ? -6.609 18.578 4.441 1 97.56 138 ARG B N 1
ATOM 2285 C CA . ARG B 1 138 ? -6.188 19.719 3.627 1 97.56 138 ARG B CA 1
ATOM 2286 C C . ARG B 1 138 ? -4.723 19.594 3.232 1 97.56 138 ARG B C 1
ATOM 2288 O O . ARG B 1 138 ? -4.359 19.828 2.08 1 97.56 138 ARG B O 1
ATOM 2295 N N . LEU B 1 139 ? -3.861 19.25 4.191 1 98.12 139 LEU B N 1
ATOM 2296 C CA . LEU B 1 139 ? -2.439 19.062 3.92 1 98.12 139 LEU B CA 1
ATOM 2297 C C . LEU B 1 139 ? -2.219 17.922 2.928 1 98.12 139 LEU B C 1
ATOM 2299 O O . LEU B 1 139 ? -1.449 18.062 1.975 1 98.12 139 LEU B O 1
ATOM 2303 N N . LEU B 1 140 ? -2.963 16.844 3.078 1 98.19 140 LEU B N 1
ATOM 2304 C CA . LEU B 1 140 ? -2.812 15.688 2.211 1 98.19 140 LEU B CA 1
ATOM 2305 C C . LEU B 1 140 ? -3.307 15.992 0.802 1 98.19 140 LEU B C 1
ATOM 2307 O O . LEU B 1 140 ? -2.715 15.539 -0.181 1 98.19 140 LEU B O 1
ATOM 2311 N N . ASP B 1 141 ? -4.336 16.766 0.686 1 96.81 141 ASP B N 1
ATOM 2312 C CA . ASP B 1 141 ? -4.926 17.109 -0.604 1 96.81 141 ASP B CA 1
ATOM 2313 C C . ASP B 1 141 ? -4 18.016 -1.406 1 96.81 141 ASP B C 1
ATOM 2315 O O . ASP B 1 141 ? -4.105 18.109 -2.631 1 96.81 141 ASP B O 1
ATOM 2319 N N . ARG B 1 142 ? -3.145 18.688 -0.738 1 96.5 142 ARG B N 1
ATOM 2320 C CA . ARG B 1 142 ? -2.23 19.625 -1.402 1 96.5 142 ARG B CA 1
ATOM 2321 C C . ARG B 1 142 ? -1.06 18.875 -2.033 1 96.5 142 ARG B C 1
ATOM 2323 O O . ARG B 1 142 ? -0.333 19.438 -2.857 1 96.5 142 ARG B O 1
ATOM 2330 N N . MET B 1 143 ? -0.865 17.609 -1.555 1 95.12 143 MET B N 1
ATOM 2331 C CA . MET B 1 143 ? 0.234 16.828 -2.115 1 95.12 143 MET B CA 1
ATOM 2332 C C . MET B 1 143 ? -0.008 16.531 -3.592 1 95.12 143 MET B C 1
ATOM 2334 O O . MET B 1 143 ? -1.135 16.234 -3.994 1 95.12 143 MET B O 1
ATOM 2338 N N . ASP B 1 144 ? 1.005 16.812 -4.297 1 83.31 144 ASP B N 1
ATOM 2339 C CA . ASP B 1 144 ? 0.954 16.5 -5.723 1 83.31 144 ASP B CA 1
ATOM 2340 C C . ASP B 1 144 ? 1.661 15.18 -6.027 1 83.31 144 ASP B C 1
ATOM 2342 O O . ASP B 1 144 ? 2.756 15.172 -6.594 1 83.31 144 ASP B O 1
ATOM 2346 N N . ALA B 1 145 ? 1.114 14.188 -5.496 1 83.25 145 ALA B N 1
ATOM 2347 C CA . ALA B 1 145 ? 1.734 12.883 -5.715 1 83.25 145 ALA B CA 1
ATOM 2348 C C . ALA B 1 145 ? 1.023 12.109 -6.824 1 83.25 145 ALA B C 1
ATOM 2350 O O . ALA B 1 145 ? -0.153 12.359 -7.102 1 83.25 145 ALA B O 1
#

Organism: NCBI:txid1345023

Foldseek 3Di:
DPPPPPPDDPVVVVVVVVVVVVVVVVVLVVVLQVVCVVPDHPVLLVVLVCQLVDPWDFLVVVCVVVVHDSVVSVVSQVVCVVVVQKDWDADPVHRVTIIIHGDPVNNVVNVVSVVVSVVVVCVVCVVPDPVRVVVVVVVVVPDPD/DPPPPPPDDPVRVVVVVVVVVVVVVVVLVVVLQVVCVVPDHPVLLVVLVCQLVDPWDFLVVVCVVVVHDSVVSVVSQVVCVVVVQKDWDADPVHRVTIIIHGDPVNNVVNVVSVVVSVVVVCVVCVVPDPVRVVVVVVVVVPDPD

InterPro domains:
  IPR000835 MarR-type HTH domain [PF01047] (40-98)
  IPR000835 MarR-type HTH domain [PR00598] (74-89)
  IPR000835 MarR-type HTH domain [PR00598] (93-109)
  IPR000835 MarR-type HTH domain [PR00598] (123-143)
  IPR000835 MarR-type HTH domain [PS50995] (1-145)
  IPR000835 MarR-type HTH domain [SM00347] (34-133)
  IPR036388 Winged helix-like DNA-binding domain superfamily [G3DSA:1.10.10.10] (21-145)
  IPR036390 Winged helix DNA-binding domain superfamily [SSF46785] (20-143)
  IPR039422 Transcription regulators MarR/SlyA-like [PTHR33164] (21-144)

Nearest PDB structures (foldseek):
  4zzl-assembly1_B  TM=7.092E-01  e=9.960E-08  Pseudomonas aeruginosa
  1lnw-assembly7_A  TM=7.036E-01  e=1.547E-07  Pseudomonas aeruginosa
  7kfq-assembly1_A  TM=6.491E-01  e=6.580E-07  Variovorax paradoxus
  3bpx-assembly1_A  TM=6.183E-01  e=1.491E-06  unclassified
  7kua-assembly1_A-2  TM=6.792E-01  e=4.082E-06  Pseudomonas putida

Radius of gyration: 23.61 Å; Cα contacts (8 Å, |Δi|>4): 293; chains: 2; bounding box: 63×58×52 Å